Protein AF-A0A1I2XTA5-F1 (afdb_monomer_lite)

pLDDT: mean 83.87, std 16.61, range [33.44, 98.31]

Sequence (251 aa):
MKTSYKILIAFATLIFTSLIICNISLKAKYKNGEFDMVKVSDDIFQLNNLKKVMLKDFKHVVINGAIITKNNREITLNPNFRISSNKNQPNTLGLNSNLKSILKQRISHDTLYISFQKNKINEDNLRRLNFSLIILQTNNLQSLSAKNLNCTAESLQTDKSFLVTAEKSGITLNYIHTESLTLKVGNNSSVTLLDQKITTLNYDLARGSSLNLLNRNFVGKINCLNPSKNISETYFDRKSFVAAYADDKIN

Foldseek 3Di:
DPPVVVVVVVVVVVVVVVVVVVVVVVVVCVVVVVDPPPPPPPPPLVNLVWDKDFDDAAAAEAEEQFEQAPVRDTHQAEEAAEEEADQPDGWMKTWDPLQVVFWDWDDDPRYIYIYGYDHDDDPVSRVVRHHTYMYTYHHHYQEYAYASYEYEYEQAADAAEHEYEYHCYEYEYENHEYAEYEYEYEALYEYEYYNYEYAEYEYEYYHNYEYEYPDDPYPYYYHYPDDDPDYPHDDDDVVVVVVVPPPPPDD

Radius of gyration: 25.86 Å; chains: 1; bounding box: 47×82×52 Å

Secondary structure (DSSP, 8-state):
--HHHHHHHHHHHHHHHHHHHHHHHHHHHHHTT-S------S-HHHHTTPEEEE----SEEEEEEEEEPTT--EE----EEEEEE-TTS--EEEE-GGGTTTEEEEEETTEEEEEEE-S---HHHHHHHTT-EEEEEES---EEEEES-EEEEE--B-SS-EEEEEES-EEEEES-EEEEEEEEE-TT-EEEEESBEEEEEEEEE-TT-EEEEESB---SEEEEEE--S-----EE-THHHHHTTSSSS--

Organism: NCBI:txid414048

Structure (mmCIF, N/CA/C/O backbone):
data_AF-A0A1I2XTA5-F1
#
_entry.id   AF-A0A1I2XTA5-F1
#
loop_
_atom_site.group_PDB
_atom_site.id
_atom_site.type_symbol
_atom_site.label_atom_id
_atom_site.label_alt_id
_atom_site.label_comp_id
_atom_site.label_asym_id
_atom_site.label_entity_id
_atom_site.label_seq_id
_atom_site.pdbx_PDB_ins_code
_atom_site.Cartn_x
_atom_site.Cartn_y
_atom_site.Cartn_z
_atom_site.occupancy
_atom_site.B_iso_or_equiv
_atom_site.auth_seq_id
_atom_site.auth_comp_id
_atom_site.auth_asym_id
_atom_site.auth_atom_id
_atom_site.pdbx_PDB_model_num
ATOM 1 N N . MET A 1 1 ? -26.662 67.395 11.135 1.00 60.91 1 MET A N 1
ATOM 2 C CA . MET A 1 1 ? -26.476 65.949 10.850 1.00 60.91 1 MET A CA 1
ATOM 3 C C . MET A 1 1 ? -27.466 65.137 11.673 1.00 60.91 1 MET A C 1
ATOM 5 O O . MET A 1 1 ? -27.506 65.339 12.882 1.00 60.91 1 MET A O 1
ATOM 9 N N . LYS A 1 2 ? -28.271 64.268 11.038 1.00 73.00 2 LYS A N 1
ATOM 10 C CA . LYS A 1 2 ? -29.252 63.410 11.734 1.00 73.00 2 LYS A CA 1
ATOM 11 C C . LYS A 1 2 ? -28.527 62.514 12.748 1.00 73.00 2 LYS A C 1
ATOM 13 O O . LYS A 1 2 ? -27.459 61.991 12.434 1.00 73.00 2 LYS A O 1
ATOM 18 N N . THR A 1 3 ? -29.091 62.348 13.942 1.00 75.75 3 THR A N 1
ATOM 19 C CA . THR A 1 3 ? -28.509 61.612 15.085 1.00 75.75 3 THR A CA 1
ATOM 20 C C . THR A 1 3 ? -28.007 60.214 14.701 1.00 75.75 3 THR A C 1
ATOM 22 O O . THR A 1 3 ? -26.965 59.774 15.177 1.00 75.75 3 THR A O 1
ATOM 25 N N . SER A 1 4 ? -28.668 59.576 13.735 1.00 73.06 4 SER A N 1
ATOM 26 C CA . SER A 1 4 ? -28.306 58.289 13.132 1.00 73.06 4 SER A CA 1
ATOM 27 C C . SER A 1 4 ? -26.883 58.253 12.548 1.00 73.06 4 SER A C 1
ATOM 29 O O . SER A 1 4 ? -26.169 57.274 12.734 1.00 73.06 4 SER A O 1
ATOM 31 N N . TYR A 1 5 ? -26.431 59.332 11.897 1.00 80.75 5 TYR A N 1
ATOM 32 C CA . TYR A 1 5 ? -25.079 59.406 11.322 1.00 80.75 5 TYR A CA 1
ATOM 33 C C . TYR A 1 5 ? -23.999 59.522 12.398 1.00 80.75 5 TYR A C 1
ATOM 35 O O . TYR A 1 5 ? -22.913 58.975 12.236 1.00 80.75 5 TYR A O 1
ATOM 43 N N . LYS A 1 6 ? -24.294 60.192 13.518 1.00 83.31 6 LYS A N 1
ATOM 44 C CA . LYS A 1 6 ? -23.353 60.299 14.644 1.00 83.31 6 LYS A CA 1
ATOM 45 C C . LYS A 1 6 ? -23.125 58.937 15.304 1.00 83.31 6 LYS A C 1
ATOM 47 O O . LYS A 1 6 ? -21.992 58.612 15.637 1.00 83.31 6 LYS A O 1
ATOM 52 N N . ILE A 1 7 ? -24.183 58.134 15.428 1.00 85.81 7 ILE A N 1
ATOM 53 C CA . ILE A 1 7 ? -24.108 56.766 15.959 1.00 85.81 7 ILE A CA 1
ATOM 54 C C . ILE A 1 7 ? -23.306 55.866 15.013 1.00 85.81 7 ILE A C 1
ATOM 56 O O . ILE A 1 7 ? -22.435 55.132 15.468 1.00 85.81 7 ILE A O 1
ATOM 60 N N . LEU A 1 8 ? -23.538 55.967 13.699 1.00 87.88 8 LEU A N 1
ATOM 61 C CA . LEU A 1 8 ? -22.794 55.190 12.704 1.00 87.88 8 LEU A CA 1
ATOM 62 C C . LEU A 1 8 ? -21.291 55.507 12.729 1.00 87.88 8 LEU A C 1
ATOM 64 O O . LEU A 1 8 ? -20.470 54.594 12.720 1.00 87.88 8 LEU A O 1
ATOM 68 N N . ILE A 1 9 ? -20.936 56.793 12.804 1.00 88.06 9 ILE A N 1
ATOM 69 C CA . ILE A 1 9 ? -19.538 57.232 12.890 1.00 88.06 9 ILE A CA 1
ATOM 70 C C . ILE A 1 9 ? -18.897 56.733 14.188 1.00 88.06 9 ILE A C 1
ATOM 72 O O . ILE A 1 9 ? -17.783 56.225 14.134 1.00 88.06 9 ILE A O 1
ATOM 76 N N . ALA A 1 10 ? -19.599 56.813 15.325 1.00 89.12 10 ALA A N 1
ATOM 77 C CA . ALA A 1 10 ? -19.112 56.302 16.608 1.00 89.12 10 ALA A CA 1
ATOM 78 C C . ALA A 1 10 ? -18.897 54.777 16.601 1.00 89.12 10 ALA A C 1
ATOM 80 O O . ALA A 1 10 ? -17.946 54.271 17.192 1.00 89.12 10 ALA A O 1
ATOM 81 N N . PHE A 1 11 ? -19.766 54.035 15.913 1.00 91.19 11 PHE A N 1
ATOM 82 C CA . PHE A 1 11 ? -19.628 52.588 15.766 1.00 91.19 11 PHE A CA 1
ATOM 83 C C . PHE A 1 11 ? -18.443 52.227 14.862 1.00 91.19 11 PHE A C 1
ATOM 85 O O . PHE A 1 11 ? -17.646 51.353 15.197 1.00 91.19 11 PHE A O 1
ATOM 92 N N . ALA A 1 12 ? -18.284 52.945 13.747 1.00 90.56 12 ALA A N 1
ATOM 93 C CA . ALA A 1 12 ? -17.156 52.767 12.843 1.00 90.56 12 ALA A CA 1
ATOM 94 C C . ALA A 1 12 ? -15.827 53.079 13.540 1.00 90.56 12 ALA A C 1
ATOM 96 O O . ALA A 1 12 ? -14.899 52.277 13.456 1.00 90.56 12 ALA A O 1
ATOM 97 N N . THR A 1 13 ? -15.735 54.193 14.277 1.00 91.94 13 THR A N 1
ATOM 98 C CA . THR A 1 13 ? -14.520 54.515 15.033 1.00 91.94 13 THR A CA 1
ATOM 99 C C . THR A 1 13 ? -14.202 53.434 16.049 1.00 91.94 13 THR A C 1
ATOM 101 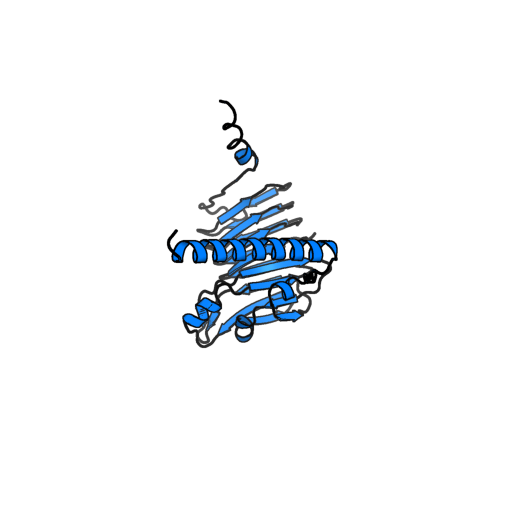O O . THR A 1 13 ? -13.056 53.012 16.077 1.00 91.94 13 THR A O 1
ATOM 104 N N . LEU A 1 14 ? -15.187 52.913 16.791 1.00 93.81 14 LEU A N 1
ATOM 105 C CA . LEU A 1 14 ? -14.983 51.841 17.772 1.00 93.81 14 LEU A CA 1
ATOM 106 C C . LEU A 1 14 ? -14.461 50.538 17.142 1.00 93.81 14 LEU A C 1
ATOM 108 O O . LEU A 1 14 ? -13.582 49.891 17.712 1.00 93.81 14 LEU A O 1
ATOM 112 N N . ILE A 1 15 ? -14.951 50.169 15.952 1.00 92.31 15 ILE A N 1
ATOM 113 C CA . ILE A 1 15 ? -14.419 49.030 15.184 1.00 92.31 15 ILE A CA 1
ATOM 114 C C . ILE A 1 15 ? -12.971 49.295 14.755 1.00 92.31 15 ILE A C 1
ATOM 116 O O . ILE A 1 15 ? -12.116 48.423 14.893 1.00 92.31 15 ILE A O 1
ATOM 120 N N . PHE A 1 16 ? -12.664 50.493 14.254 1.00 93.50 16 PHE A N 1
ATOM 121 C CA . PHE A 1 16 ? -11.296 50.816 13.849 1.00 93.50 16 PHE A CA 1
ATOM 122 C C . PHE A 1 16 ? -10.330 50.813 15.037 1.00 93.50 16 PHE A C 1
ATOM 124 O O . PHE A 1 16 ? -9.245 50.241 14.925 1.00 93.50 16 PHE A O 1
ATOM 131 N N . THR A 1 17 ? -10.712 51.368 16.192 1.00 93.44 17 THR A N 1
ATOM 132 C CA . THR A 1 17 ? -9.872 51.296 17.395 1.00 93.44 17 THR A CA 1
ATOM 133 C C . THR A 1 17 ? -9.698 49.865 17.883 1.00 93.44 17 THR A C 1
ATOM 135 O O . THR A 1 17 ? -8.580 49.499 18.241 1.00 93.44 17 THR A O 1
ATOM 138 N N . SER A 1 18 ? -10.746 49.033 17.872 1.00 92.06 18 SER A N 1
ATOM 139 C CA . SER A 1 18 ? -10.627 47.637 18.312 1.00 92.06 18 SER A CA 1
ATOM 140 C C . SER A 1 18 ? -9.686 46.835 17.411 1.00 92.06 18 SER A C 1
ATOM 142 O O . SER A 1 18 ? -8.822 46.122 17.919 1.00 92.06 18 SER A O 1
ATOM 144 N N . LEU A 1 19 ? -9.755 47.029 16.090 1.00 91.81 19 LEU A N 1
ATOM 145 C CA . LEU A 1 19 ? -8.840 46.398 15.135 1.00 91.81 19 LEU A CA 1
ATOM 146 C C . LEU A 1 19 ? -7.386 46.835 15.347 1.00 91.81 19 LEU A C 1
ATOM 148 O O . LEU A 1 19 ? -6.487 45.991 15.332 1.00 91.81 19 LEU A O 1
ATOM 152 N N . ILE A 1 20 ? -7.145 48.129 15.586 1.00 94.06 20 ILE A N 1
ATOM 153 C CA . ILE A 1 20 ? -5.801 48.653 15.875 1.00 94.06 20 ILE A CA 1
ATOM 154 C C . ILE A 1 20 ? -5.252 48.033 17.166 1.00 94.06 20 ILE A C 1
ATOM 156 O O . ILE A 1 20 ? -4.119 47.549 17.179 1.00 94.06 20 ILE A O 1
ATOM 160 N N . ILE A 1 21 ? -6.057 47.983 18.232 1.00 94.19 21 ILE A N 1
ATOM 161 C CA . ILE A 1 21 ? -5.665 47.383 19.516 1.00 94.19 21 ILE A CA 1
ATOM 162 C C . ILE A 1 21 ? -5.374 45.888 19.351 1.00 94.19 21 ILE A C 1
ATOM 164 O O . ILE A 1 21 ? -4.348 45.412 19.838 1.00 94.19 21 ILE A O 1
ATOM 168 N N . CYS A 1 22 ? -6.220 45.145 18.631 1.00 90.88 22 CYS A N 1
ATOM 169 C CA . CYS A 1 22 ? -5.991 43.729 18.345 1.00 90.88 22 CYS A CA 1
ATOM 170 C C . CYS A 1 22 ? -4.682 43.508 17.582 1.00 90.88 22 CYS A C 1
ATOM 172 O O . CYS A 1 22 ? -3.922 42.608 17.931 1.00 90.88 22 CYS A O 1
ATOM 174 N N . ASN A 1 23 ? -4.382 44.339 16.581 1.00 91.31 23 ASN A N 1
ATOM 175 C CA . ASN A 1 23 ? -3.148 44.228 15.806 1.00 91.31 23 ASN A CA 1
ATOM 176 C C . ASN A 1 23 ? -1.906 44.518 16.670 1.00 91.31 23 ASN A C 1
ATOM 178 O O . ASN A 1 23 ? -0.951 43.741 16.668 1.00 91.31 23 ASN A O 1
ATOM 182 N N . ILE A 1 24 ? -1.948 45.576 17.490 1.00 91.31 24 ILE A N 1
ATOM 183 C CA . ILE A 1 24 ? -0.873 45.896 18.443 1.00 91.31 24 ILE A CA 1
ATOM 184 C C . ILE A 1 24 ? -0.690 44.759 19.457 1.00 91.31 24 ILE A C 1
ATOM 186 O O . ILE A 1 24 ? 0.442 44.353 19.712 1.00 91.31 24 ILE A O 1
ATOM 190 N N . SER A 1 25 ? -1.782 44.210 19.996 1.00 88.69 25 SER A N 1
ATOM 191 C CA . SER A 1 25 ? -1.744 43.086 20.937 1.00 88.69 25 SER A CA 1
ATOM 192 C C . SER A 1 25 ? -1.142 41.832 20.301 1.00 88.69 25 SER A C 1
ATOM 194 O O . SER A 1 25 ? -0.256 41.221 20.891 1.00 88.69 25 SER A O 1
ATOM 196 N N . LEU A 1 26 ? -1.538 41.486 19.072 1.00 85.12 26 LEU A N 1
ATOM 197 C CA . LEU A 1 26 ? -0.957 40.366 18.325 1.00 85.12 26 LEU A CA 1
ATOM 198 C C . LEU A 1 26 ? 0.538 40.572 18.069 1.00 85.12 26 LEU A C 1
ATOM 200 O O . LEU A 1 26 ? 1.325 39.649 18.263 1.00 85.12 26 LEU A O 1
ATOM 204 N N . LYS A 1 27 ? 0.950 41.787 17.692 1.00 86.62 27 LYS A N 1
ATOM 205 C CA . LYS A 1 27 ? 2.362 42.129 17.477 1.00 86.62 27 LYS A CA 1
ATOM 206 C C . LYS A 1 27 ? 3.178 42.065 18.771 1.00 86.62 27 LYS A C 1
ATOM 208 O O . LYS A 1 27 ? 4.314 41.595 18.746 1.00 86.62 27 LYS A O 1
ATOM 213 N N . ALA A 1 28 ? 2.610 42.513 19.891 1.00 86.31 28 ALA A N 1
ATOM 214 C CA . ALA A 1 28 ? 3.235 42.425 21.208 1.00 86.31 28 ALA A CA 1
ATOM 215 C C . ALA A 1 28 ? 3.401 40.962 21.640 1.00 86.31 28 ALA A C 1
ATOM 217 O O . ALA A 1 28 ? 4.516 40.549 21.940 1.00 86.31 28 ALA A O 1
ATOM 218 N N . LYS A 1 29 ? 2.337 40.153 21.543 1.00 83.50 29 LYS A N 1
ATOM 219 C CA . LYS A 1 29 ? 2.393 38.704 21.792 1.00 83.50 29 LYS A CA 1
ATOM 220 C C . LYS A 1 29 ? 3.409 37.999 20.891 1.00 83.50 29 LYS A C 1
ATOM 222 O O . LYS A 1 29 ? 4.099 37.093 21.346 1.00 83.50 29 LYS A O 1
ATOM 227 N N . TYR A 1 30 ? 3.556 38.453 19.642 1.00 81.38 30 TYR A N 1
ATOM 228 C CA . TYR A 1 30 ? 4.513 37.888 18.676 1.00 81.38 30 TYR A CA 1
ATOM 229 C C . TYR A 1 30 ? 5.941 38.153 19.107 1.00 81.38 30 TYR A C 1
ATOM 231 O O . TYR A 1 30 ? 6.756 37.240 19.181 1.00 81.38 30 TYR A O 1
ATOM 239 N N . LYS A 1 31 ? 6.222 39.410 19.446 1.00 83.12 31 LYS A N 1
ATOM 240 C CA . LYS A 1 31 ? 7.535 39.834 19.917 1.00 83.12 31 LYS A CA 1
ATOM 241 C C . LYS A 1 31 ? 7.905 39.192 21.258 1.00 83.12 31 LYS A C 1
ATOM 243 O O . LYS A 1 31 ? 9.071 38.877 21.464 1.00 83.12 31 LYS A O 1
ATOM 248 N N . ASN A 1 32 ? 6.926 38.988 22.136 1.00 83.50 32 ASN A N 1
ATOM 249 C CA . ASN A 1 32 ? 7.119 38.379 23.451 1.00 83.50 32 ASN A CA 1
ATOM 250 C C . ASN A 1 32 ? 7.202 36.845 23.406 1.00 83.50 32 ASN A C 1
ATOM 252 O O . ASN A 1 32 ? 7.453 36.229 24.437 1.00 83.50 32 ASN A O 1
ATOM 256 N N . GLY A 1 33 ? 6.980 36.218 22.245 1.00 73.06 33 GLY A N 1
ATOM 257 C CA . GLY A 1 33 ? 6.961 34.758 22.133 1.00 73.06 33 GLY A CA 1
ATOM 258 C C . GLY A 1 33 ? 5.793 34.100 22.876 1.00 73.06 33 GLY A C 1
ATOM 259 O O . GLY A 1 33 ? 5.851 32.912 23.160 1.00 73.06 33 GLY A O 1
ATOM 260 N N . GLU A 1 34 ? 4.726 34.849 23.169 1.00 75.38 34 GLU A N 1
ATOM 261 C CA . GLU A 1 34 ? 3.511 34.372 23.856 1.00 75.38 34 GLU A CA 1
ATOM 262 C C . GLU A 1 34 ? 2.565 33.595 22.923 1.00 75.38 34 GLU A C 1
ATOM 264 O O . GLU A 1 34 ? 1.410 33.328 23.258 1.00 75.38 34 GLU A O 1
ATOM 269 N N . PHE A 1 35 ? 3.024 33.255 21.721 1.00 67.06 35 PHE A N 1
ATOM 270 C CA . PHE A 1 35 ? 2.340 32.270 20.906 1.00 67.06 35 PHE A CA 1
ATOM 271 C C . PHE A 1 35 ? 2.743 30.895 21.402 1.00 67.06 35 PHE A C 1
ATOM 273 O O . PHE A 1 35 ? 3.911 30.516 21.303 1.00 67.06 35 PHE A O 1
ATOM 280 N N . ASP A 1 36 ? 1.762 30.131 21.875 1.00 57.91 36 ASP A N 1
ATOM 281 C CA . ASP A 1 36 ? 1.909 28.691 21.970 1.00 57.91 36 ASP A CA 1
ATOM 282 C C . ASP A 1 36 ? 2.284 28.196 20.572 1.00 57.91 36 ASP A C 1
ATOM 284 O O . ASP A 1 36 ? 1.447 28.131 19.666 1.00 57.91 36 ASP A O 1
ATOM 288 N N . MET A 1 37 ? 3.565 27.878 20.368 1.00 53.53 37 MET A N 1
ATOM 289 C CA . MET A 1 37 ? 3.941 27.014 19.267 1.00 53.53 37 MET A CA 1
ATOM 290 C C . MET A 1 37 ? 3.192 25.721 19.533 1.00 53.53 37 MET A C 1
ATOM 292 O O . MET A 1 37 ? 3.582 24.938 20.402 1.00 53.53 37 MET A O 1
ATOM 296 N N . VAL A 1 38 ? 2.070 25.535 18.832 1.00 57.88 38 VAL A N 1
ATOM 297 C CA . VAL A 1 38 ? 1.394 24.247 18.759 1.00 57.88 38 VAL A CA 1
ATOM 298 C C . VAL A 1 38 ? 2.509 23.279 18.420 1.00 57.88 38 VAL A C 1
ATOM 300 O O . VAL A 1 38 ? 3.099 23.389 17.347 1.00 57.88 38 VAL A O 1
ATOM 303 N N . LYS A 1 39 ? 2.877 22.414 19.372 1.00 50.66 39 LYS A N 1
ATOM 304 C CA . LYS A 1 39 ? 3.831 21.339 19.123 1.00 50.66 39 LYS A CA 1
ATOM 305 C C . LYS A 1 39 ? 3.193 20.504 18.028 1.00 50.66 39 LYS A C 1
ATOM 307 O O . LYS A 1 39 ? 2.324 19.680 18.307 1.00 50.66 39 LYS A O 1
ATOM 312 N N . VAL A 1 40 ? 3.541 20.804 16.779 1.00 55.62 40 VAL A N 1
ATOM 313 C CA . VAL A 1 40 ? 3.133 20.015 15.631 1.00 55.62 40 VAL A CA 1
ATOM 314 C C . VAL A 1 40 ? 3.784 18.677 15.893 1.00 55.62 40 VAL A C 1
ATOM 316 O O . VAL A 1 40 ? 5.004 18.560 15.904 1.00 55.62 40 VAL A O 1
ATOM 319 N N . SER A 1 41 ? 2.967 17.705 16.278 1.00 58.41 41 SER A N 1
ATOM 320 C CA . SER A 1 41 ? 3.462 16.362 16.490 1.00 58.41 41 SER A CA 1
ATOM 321 C C . SER A 1 41 ? 4.021 15.888 15.155 1.00 58.41 41 SER A C 1
ATOM 323 O O . SER A 1 41 ? 3.278 15.833 14.181 1.00 58.41 41 SER A O 1
ATOM 325 N N . ASP A 1 42 ? 5.304 15.538 15.096 1.00 68.38 42 ASP A N 1
ATOM 326 C CA . ASP A 1 42 ? 5.911 14.947 13.891 1.00 68.38 42 ASP A CA 1
ATOM 327 C C . ASP A 1 42 ? 5.305 13.565 13.561 1.00 68.38 42 ASP A C 1
ATOM 329 O O . ASP A 1 42 ? 5.577 12.948 12.530 1.00 68.38 42 ASP A O 1
ATOM 333 N N . ASP A 1 43 ? 4.460 13.050 14.455 1.00 81.69 43 ASP A N 1
ATOM 334 C CA . ASP A 1 43 ? 3.756 11.795 14.320 1.00 81.69 43 ASP A CA 1
ATOM 335 C C . ASP A 1 43 ? 2.552 11.927 13.376 1.00 81.69 43 ASP A C 1
ATOM 337 O O . ASP A 1 43 ? 1.455 12.343 13.770 1.00 81.69 43 ASP A O 1
ATOM 341 N N . ILE A 1 44 ? 2.740 11.489 12.127 1.00 84.50 44 ILE A N 1
ATOM 342 C CA . ILE A 1 44 ? 1.708 11.469 11.078 1.00 84.50 44 ILE A CA 1
ATOM 343 C C . ILE A 1 44 ? 0.387 10.842 11.546 1.00 84.50 44 ILE A C 1
ATOM 345 O O . ILE A 1 44 ? -0.686 11.232 11.089 1.00 84.50 44 ILE A O 1
ATOM 349 N N . PHE A 1 45 ? 0.425 9.895 12.484 1.00 89.38 45 PHE A N 1
ATOM 350 C CA . PHE A 1 45 ? -0.782 9.268 13.006 1.00 89.38 45 PHE A CA 1
ATOM 351 C C . PHE A 1 45 ? -1.553 10.184 13.961 1.00 89.38 45 PHE A C 1
ATOM 353 O O . PHE A 1 45 ? -2.780 10.217 13.891 1.00 89.38 45 PHE A O 1
ATOM 360 N N . GLN A 1 46 ? -0.863 10.939 14.824 1.00 85.25 46 GLN A N 1
ATOM 361 C CA . GLN A 1 46 ? -1.501 11.899 15.733 1.00 85.25 46 GLN A CA 1
ATOM 362 C C . GLN A 1 46 ? -2.079 13.084 14.964 1.00 85.25 46 GLN A C 1
ATOM 364 O O . GLN A 1 46 ? -3.232 13.436 15.194 1.00 85.25 46 GLN A O 1
ATOM 369 N N . LEU A 1 47 ? -1.335 13.620 13.990 1.00 85.31 47 LEU A N 1
ATOM 370 C CA . LEU A 1 47 ? -1.814 14.701 13.116 1.00 85.31 47 LEU A CA 1
ATOM 371 C C . LEU A 1 47 ? -3.119 14.342 12.394 1.00 85.31 47 LEU A C 1
ATOM 373 O O . LEU A 1 47 ? -3.967 15.198 12.166 1.00 85.31 47 LEU A O 1
ATOM 377 N N . ASN A 1 48 ? -3.294 13.062 12.059 1.00 85.75 48 ASN A N 1
ATOM 378 C CA . ASN A 1 48 ? -4.473 12.555 11.364 1.00 85.75 48 ASN A CA 1
ATOM 379 C C . ASN A 1 48 ? -5.525 11.924 12.299 1.00 85.75 48 ASN A C 1
ATOM 381 O O . ASN A 1 48 ? -6.475 11.307 11.813 1.00 85.75 48 ASN A O 1
ATOM 385 N N . ASN A 1 49 ? -5.376 12.047 13.625 1.00 88.81 49 ASN A N 1
ATOM 386 C CA . ASN A 1 49 ? -6.266 11.439 14.625 1.00 88.81 49 ASN A CA 1
ATOM 387 C C . ASN A 1 49 ? -6.490 9.923 14.414 1.00 88.81 49 ASN A C 1
ATOM 389 O O . ASN A 1 49 ? -7.597 9.400 14.584 1.00 88.81 49 ASN A O 1
ATOM 393 N N . LEU A 1 50 ? -5.437 9.200 14.022 1.00 92.56 50 LEU A N 1
ATOM 394 C CA . LEU A 1 50 ? -5.489 7.771 13.718 1.00 92.56 50 LEU A CA 1
ATOM 395 C C . LEU A 1 50 ? -5.157 6.926 14.947 1.00 92.56 50 LEU A C 1
ATOM 397 O O . LEU A 1 50 ? -4.202 7.182 15.681 1.00 92.56 50 LEU A O 1
ATOM 401 N N . LYS A 1 51 ? -5.910 5.840 15.134 1.00 92.88 51 LYS A N 1
ATOM 402 C CA . LYS A 1 51 ? -5.563 4.815 16.121 1.00 92.88 51 LYS A CA 1
ATOM 403 C C . LYS A 1 51 ? -4.438 3.953 15.567 1.00 92.88 51 LYS A C 1
ATOM 405 O O . LYS A 1 51 ? -4.588 3.370 14.495 1.00 92.88 51 LYS A O 1
ATOM 410 N N . LYS A 1 52 ? -3.344 3.854 16.319 1.00 94.50 52 LYS A N 1
ATOM 411 C CA . LYS A 1 52 ? -2.192 3.019 15.977 1.00 94.50 52 LYS A CA 1
ATOM 412 C C . LYS A 1 52 ? -2.406 1.571 16.392 1.00 94.50 52 LYS A C 1
ATOM 414 O O . LYS A 1 52 ? -2.907 1.293 17.482 1.00 94.50 52 LYS A O 1
ATOM 419 N N . VAL A 1 53 ? -1.953 0.659 15.547 1.00 94.50 53 VAL A N 1
ATOM 420 C CA . VAL A 1 53 ? -1.827 -0.766 15.833 1.00 94.50 53 VAL A CA 1
ATOM 421 C C . VAL A 1 53 ? -0.424 -1.187 15.427 1.00 94.50 53 VAL A C 1
ATOM 423 O O . VAL A 1 53 ? -0.072 -1.122 14.251 1.00 94.50 53 VAL A O 1
ATOM 426 N N . MET A 1 54 ? 0.376 -1.600 16.407 1.00 95.69 54 MET A N 1
ATOM 427 C CA . MET A 1 54 ? 1.712 -2.138 16.154 1.00 95.69 54 MET A CA 1
ATOM 428 C C . MET A 1 54 ? 1.587 -3.491 15.457 1.00 95.69 54 MET A C 1
ATOM 430 O O . MET A 1 54 ? 0.778 -4.333 15.859 1.00 95.69 54 MET A O 1
ATOM 434 N N . LEU A 1 55 ? 2.373 -3.692 14.406 1.00 96.50 55 LEU A N 1
ATOM 435 C CA . LEU A 1 55 ? 2.379 -4.914 13.617 1.00 96.50 55 LEU A CA 1
ATOM 436 C C . LEU A 1 55 ? 3.684 -5.677 13.848 1.00 96.50 55 LEU A C 1
ATOM 438 O O . LEU A 1 55 ? 4.733 -5.083 14.084 1.00 96.50 55 LEU A O 1
ATOM 442 N N . LYS A 1 56 ? 3.609 -7.009 13.761 1.00 95.50 56 LYS A N 1
ATOM 443 C CA . LYS A 1 56 ? 4.807 -7.845 13.615 1.00 95.50 56 LYS A CA 1
ATOM 444 C C . LYS A 1 56 ? 5.455 -7.568 12.258 1.00 95.50 56 LYS A C 1
ATOM 446 O O . LYS A 1 56 ? 4.813 -6.997 11.379 1.00 95.50 56 LYS A O 1
ATOM 451 N N . ASP A 1 57 ? 6.687 -8.021 12.081 1.00 95.06 57 ASP A N 1
ATOM 452 C CA . ASP A 1 57 ? 7.372 -7.884 10.802 1.00 95.06 57 ASP A CA 1
ATOM 453 C C . ASP A 1 57 ? 6.673 -8.665 9.684 1.00 95.06 57 ASP A C 1
ATOM 455 O O . ASP A 1 57 ? 6.128 -9.755 9.882 1.00 95.06 57 ASP A O 1
ATOM 459 N N . PHE A 1 58 ? 6.671 -8.063 8.500 1.00 96.25 58 PHE A N 1
ATOM 460 C CA . PHE A 1 58 ? 6.164 -8.625 7.256 1.00 96.25 58 PHE A CA 1
ATOM 461 C C . PHE A 1 58 ? 6.939 -8.007 6.089 1.00 96.25 58 PHE A C 1
ATOM 463 O O . PHE A 1 58 ? 7.547 -6.946 6.219 1.00 96.25 58 PHE A O 1
ATOM 470 N N . LYS A 1 59 ? 6.904 -8.676 4.939 1.00 95.62 59 LYS A N 1
ATOM 471 C CA . LYS A 1 59 ? 7.516 -8.220 3.682 1.00 95.62 59 LYS A CA 1
ATOM 472 C C . LYS A 1 59 ? 6.492 -8.035 2.574 1.00 95.62 59 LYS A C 1
ATOM 474 O O . LYS A 1 59 ? 6.732 -7.306 1.616 1.00 95.62 59 LYS A O 1
ATOM 479 N N . HIS A 1 60 ? 5.345 -8.688 2.698 1.00 97.19 60 HIS A N 1
ATOM 480 C CA . HIS A 1 60 ? 4.320 -8.720 1.669 1.00 97.19 60 HIS A CA 1
ATOM 481 C C . HIS A 1 60 ? 3.023 -8.149 2.222 1.00 97.19 60 HIS A C 1
ATOM 483 O O . HIS A 1 60 ? 2.652 -8.416 3.364 1.00 97.19 60 HIS A O 1
ATOM 489 N N . VAL A 1 61 ? 2.321 -7.369 1.411 1.00 97.94 61 VAL A N 1
ATOM 490 C CA . VAL A 1 61 ? 1.023 -6.798 1.769 1.00 97.94 61 VAL A CA 1
ATOM 491 C C . VAL A 1 61 ? -0.009 -7.232 0.743 1.00 97.94 61 VAL A C 1
ATOM 493 O O . VAL A 1 61 ? 0.178 -7.039 -0.457 1.00 97.94 61 VAL A O 1
ATOM 496 N N . VAL A 1 62 ? -1.104 -7.814 1.225 1.00 98.12 62 VAL A N 1
ATOM 497 C CA . VAL A 1 62 ? -2.263 -8.216 0.425 1.00 98.12 62 VAL A CA 1
ATOM 498 C C . VAL A 1 62 ? -3.492 -7.516 0.986 1.00 98.12 62 VAL A C 1
ATOM 500 O O . VAL A 1 62 ? -3.873 -7.742 2.135 1.00 98.12 62 VAL A O 1
ATOM 503 N N . ILE A 1 63 ? -4.122 -6.665 0.180 1.00 97.44 63 ILE A N 1
ATOM 504 C CA . ILE A 1 63 ? -5.258 -5.845 0.599 1.00 97.44 63 ILE A CA 1
ATOM 505 C C . ILE A 1 63 ? -6.435 -6.077 -0.343 1.00 97.44 63 ILE A C 1
ATOM 507 O O . ILE A 1 63 ? -6.293 -5.968 -1.559 1.00 97.44 63 ILE A O 1
ATOM 511 N N . ASN A 1 64 ? -7.611 -6.339 0.225 1.00 96.25 64 ASN A N 1
ATOM 512 C CA . ASN A 1 64 ? -8.884 -6.218 -0.483 1.00 96.25 64 ASN A CA 1
ATOM 513 C C . ASN A 1 64 ? -9.642 -5.007 0.071 1.00 96.25 64 ASN A C 1
ATOM 515 O O . ASN A 1 64 ? -10.023 -5.004 1.242 1.00 96.25 64 ASN A O 1
ATOM 519 N N . GLY A 1 65 ? -9.826 -3.983 -0.762 1.00 94.31 65 GLY A N 1
ATOM 520 C CA . GLY A 1 65 ? -10.504 -2.738 -0.414 1.00 94.31 65 GLY A CA 1
ATOM 521 C C . GLY A 1 65 ? -12.018 -2.862 -0.307 1.00 94.31 65 GLY A C 1
ATOM 522 O O . GLY A 1 65 ? -12.627 -2.041 0.367 1.00 94.31 65 GLY A O 1
ATOM 523 N N . ALA A 1 66 ? -12.631 -3.894 -0.893 1.00 93.75 66 ALA A N 1
ATOM 524 C CA . ALA A 1 66 ? -14.072 -4.096 -0.803 1.00 93.75 66 ALA A CA 1
ATOM 525 C C . ALA A 1 66 ? -14.499 -4.586 0.589 1.00 93.75 66 ALA A C 1
ATOM 527 O O . ALA A 1 66 ? -13.790 -5.343 1.258 1.00 93.75 66 ALA A O 1
ATOM 528 N N . ILE A 1 67 ? -15.712 -4.211 1.001 1.00 94.38 67 ILE A N 1
ATOM 529 C CA . ILE A 1 67 ? -16.349 -4.794 2.181 1.00 94.38 67 ILE A CA 1
ATOM 530 C C . ILE A 1 67 ? -16.983 -6.125 1.791 1.00 94.38 67 ILE A C 1
ATOM 532 O O . ILE A 1 67 ? -17.880 -6.180 0.950 1.00 94.38 67 ILE A O 1
ATOM 536 N N . ILE A 1 68 ? -16.533 -7.191 2.442 1.00 94.06 68 ILE A N 1
ATOM 537 C CA . ILE A 1 68 ? -17.053 -8.543 2.284 1.00 94.06 68 ILE A CA 1
ATOM 538 C C . ILE A 1 68 ? -18.180 -8.753 3.298 1.00 94.06 68 ILE A C 1
ATOM 540 O O . ILE A 1 68 ? -17.998 -8.627 4.515 1.00 94.06 68 ILE A O 1
ATOM 544 N N . THR A 1 69 ? -19.368 -9.061 2.789 1.00 90.94 69 THR A N 1
ATOM 545 C CA . THR A 1 69 ? -20.527 -9.440 3.610 1.00 90.94 69 THR A CA 1
ATOM 546 C C . THR A 1 69 ? -20.517 -10.932 3.952 1.00 90.94 69 THR A C 1
ATOM 548 O O . THR A 1 69 ? -19.803 -11.716 3.333 1.00 90.94 69 THR A O 1
ATOM 551 N N . LYS A 1 70 ? -21.371 -11.359 4.892 1.00 88.06 70 LYS A N 1
ATOM 552 C CA . LYS A 1 70 ? -21.540 -12.781 5.255 1.00 88.06 70 LYS A CA 1
ATOM 553 C C . LYS A 1 70 ? -21.905 -13.681 4.060 1.00 88.06 70 LYS A C 1
ATOM 555 O O . LYS A 1 70 ? -21.569 -14.857 4.070 1.00 88.06 70 LYS A O 1
ATOM 560 N N . ASN A 1 71 ? -22.551 -13.129 3.031 1.00 88.88 71 ASN A N 1
ATOM 561 C CA . ASN A 1 71 ? -22.945 -13.868 1.827 1.00 88.88 71 ASN A CA 1
ATOM 562 C C . ASN A 1 71 ? -21.867 -13.802 0.727 1.00 88.88 71 ASN A C 1
ATOM 564 O O . ASN A 1 71 ? -22.184 -13.977 -0.445 1.00 88.88 71 ASN A O 1
ATOM 568 N N . ASN A 1 72 ? -20.622 -13.453 1.073 1.00 88.50 72 ASN A N 1
ATOM 569 C CA . ASN A 1 72 ? -19.506 -13.229 0.146 1.00 88.50 72 ASN A CA 1
ATOM 570 C C . ASN A 1 72 ? -19.758 -12.170 -0.941 1.00 88.50 72 ASN A C 1
ATOM 572 O O . ASN A 1 72 ? -18.993 -12.063 -1.897 1.00 88.50 72 ASN A O 1
ATOM 576 N N . ARG A 1 73 ? -20.790 -11.331 -0.788 1.00 90.25 73 ARG A N 1
ATOM 577 C CA . ARG A 1 73 ? -20.972 -10.154 -1.641 1.00 90.25 73 ARG A CA 1
ATOM 578 C C . ARG A 1 73 ? -19.886 -9.127 -1.332 1.00 90.25 73 ARG A C 1
ATOM 580 O O . ARG A 1 73 ? -19.730 -8.751 -0.168 1.00 90.25 73 ARG A O 1
ATOM 587 N N . GLU A 1 74 ? -19.206 -8.661 -2.377 1.00 91.44 74 GLU A N 1
ATOM 588 C CA . GLU A 1 74 ? -18.263 -7.541 -2.337 1.00 91.44 74 GLU A CA 1
ATOM 589 C C . GLU A 1 74 ? -19.027 -6.221 -2.529 1.00 91.44 74 GLU A C 1
ATOM 591 O O . GLU A 1 74 ? -19.831 -6.079 -3.453 1.00 91.44 74 GLU A O 1
ATOM 596 N N . ILE A 1 75 ? -18.800 -5.259 -1.636 1.00 91.19 75 ILE A N 1
ATOM 597 C CA . ILE A 1 75 ? -19.352 -3.903 -1.715 1.00 91.19 75 ILE A CA 1
ATOM 598 C C . ILE A 1 75 ? -18.186 -2.929 -1.839 1.00 91.19 75 ILE A C 1
ATOM 600 O O . ILE A 1 75 ? -17.268 -2.956 -1.019 1.00 91.19 75 ILE A O 1
ATOM 604 N N . THR A 1 76 ? -18.227 -2.074 -2.861 1.00 89.19 76 THR A N 1
ATOM 605 C CA . THR A 1 76 ? -17.179 -1.085 -3.118 1.00 89.19 76 THR A CA 1
ATOM 606 C C . THR A 1 76 ? -17.028 -0.142 -1.932 1.00 89.19 76 THR A C 1
ATOM 608 O O . THR A 1 76 ? -17.996 0.456 -1.460 1.00 89.19 76 THR A O 1
ATOM 611 N N . LEU A 1 77 ? -15.791 -0.005 -1.473 1.00 89.81 77 LEU A N 1
ATOM 612 C CA . LEU A 1 77 ? -15.373 0.950 -0.464 1.00 89.81 77 LEU A CA 1
ATOM 613 C C . LEU A 1 77 ? -14.130 1.645 -1.015 1.00 89.81 77 LEU A C 1
ATOM 615 O O . LEU A 1 77 ? -13.216 0.986 -1.503 1.00 89.81 77 LEU A O 1
ATOM 619 N N . ASN A 1 78 ? -14.102 2.971 -0.914 1.00 86.88 78 ASN A N 1
ATOM 620 C CA . ASN A 1 78 ? -12.997 3.790 -1.404 1.00 86.88 78 ASN A CA 1
ATOM 621 C C . ASN A 1 78 ? -12.334 4.516 -0.222 1.00 86.88 78 ASN A C 1
ATOM 623 O O . ASN A 1 78 ? -12.566 5.717 -0.030 1.00 86.88 78 ASN A O 1
ATOM 627 N N . PRO A 1 79 ? -11.562 3.810 0.628 1.00 88.56 79 PRO A N 1
ATOM 628 C CA . PRO A 1 79 ? -10.779 4.467 1.658 1.00 88.56 79 PRO A CA 1
ATOM 629 C C . PRO A 1 79 ? -9.539 5.111 1.024 1.00 88.56 79 PRO A C 1
ATOM 631 O O . PRO A 1 79 ? -9.045 4.668 -0.012 1.00 88.56 79 PRO A O 1
ATOM 634 N N . ASN A 1 80 ? -9.008 6.147 1.665 1.00 90.62 80 ASN A N 1
ATOM 635 C CA . ASN A 1 80 ? -7.712 6.704 1.296 1.00 90.62 80 ASN A CA 1
ATOM 636 C C . ASN A 1 80 ? -6.633 5.838 1.954 1.00 90.62 80 ASN A C 1
ATOM 638 O O . ASN A 1 80 ? -6.379 5.978 3.150 1.00 90.62 80 ASN A O 1
ATOM 642 N N . PHE A 1 81 ? -6.066 4.889 1.206 1.00 95.19 81 PHE A N 1
ATOM 643 C CA . PHE A 1 81 ? -5.039 3.987 1.720 1.00 95.19 81 PHE A CA 1
ATOM 644 C C . PHE A 1 81 ? -3.653 4.488 1.323 1.00 95.19 81 PHE A C 1
ATOM 646 O O . PHE A 1 81 ? -3.320 4.546 0.139 1.00 95.19 81 PHE A O 1
ATOM 653 N N . ARG A 1 82 ? -2.834 4.819 2.319 1.00 95.62 82 ARG A N 1
ATOM 654 C CA . ARG A 1 82 ? -1.453 5.259 2.129 1.00 95.62 82 ARG A CA 1
ATOM 655 C C . ARG A 1 82 ? -0.491 4.253 2.725 1.00 95.62 82 ARG A C 1
ATOM 657 O O . ARG A 1 82 ? -0.703 3.777 3.836 1.00 95.62 82 ARG A O 1
ATOM 664 N N . ILE A 1 83 ? 0.566 3.945 1.993 1.00 95.62 83 ILE A N 1
ATOM 665 C CA . ILE A 1 83 ? 1.677 3.126 2.461 1.00 95.62 83 ILE A CA 1
ATOM 666 C C . ILE A 1 83 ? 2.903 4.023 2.490 1.00 95.62 83 ILE A C 1
ATOM 668 O O . ILE A 1 83 ? 3.251 4.602 1.468 1.00 95.62 83 ILE A O 1
ATOM 672 N N . SER A 1 84 ? 3.560 4.131 3.635 1.00 91.69 84 SER A N 1
ATOM 673 C CA . SER A 1 84 ? 4.848 4.804 3.755 1.00 91.69 84 SER A CA 1
ATOM 674 C C . SER A 1 84 ? 5.907 3.795 4.162 1.00 91.69 84 SER A C 1
ATOM 676 O O . SER A 1 84 ? 5.695 2.969 5.055 1.00 91.69 84 SER A O 1
ATOM 678 N N . SER A 1 85 ? 7.059 3.849 3.498 1.00 86.19 85 SER A N 1
ATOM 679 C CA . SER A 1 85 ? 8.211 3.051 3.895 1.00 86.19 85 SER A CA 1
ATOM 680 C C . SER A 1 85 ? 9.273 3.925 4.541 1.00 86.19 85 SER A C 1
ATOM 682 O O . SER A 1 85 ? 9.758 4.878 3.939 1.00 86.19 85 SER A O 1
ATOM 684 N N . ASN A 1 86 ? 9.653 3.594 5.771 1.00 81.50 86 ASN A N 1
ATOM 685 C CA . ASN A 1 86 ? 10.733 4.261 6.485 1.00 81.50 86 ASN A CA 1
ATOM 686 C C . ASN A 1 86 ? 11.555 3.218 7.247 1.00 81.50 86 ASN A C 1
ATOM 688 O O . ASN A 1 86 ? 11.051 2.571 8.164 1.00 81.50 86 ASN A O 1
ATOM 692 N N . LYS A 1 87 ? 12.832 3.065 6.870 1.00 75.88 87 LYS A N 1
ATOM 693 C CA . LYS A 1 87 ? 13.739 2.040 7.419 1.00 75.88 87 LYS A CA 1
ATOM 694 C C . LYS A 1 87 ? 13.860 2.106 8.947 1.00 75.88 87 LYS A C 1
ATOM 696 O O . LYS A 1 87 ? 14.038 1.072 9.581 1.00 75.88 87 LYS A O 1
ATOM 701 N N . ASN A 1 88 ? 13.717 3.296 9.532 1.00 81.69 88 ASN A N 1
ATOM 702 C CA . ASN A 1 88 ? 13.956 3.531 10.958 1.00 81.69 88 ASN A CA 1
ATOM 703 C C . ASN A 1 88 ? 12.685 3.514 11.811 1.00 81.69 88 ASN A C 1
ATOM 705 O O . ASN A 1 88 ? 12.742 3.843 12.995 1.00 81.69 88 ASN A O 1
ATOM 709 N N . GLN A 1 89 ? 11.533 3.177 11.233 1.00 85.00 89 GLN A N 1
ATOM 710 C CA . GLN A 1 89 ? 10.276 3.194 11.963 1.00 85.00 89 GLN A CA 1
ATOM 711 C C . GLN A 1 89 ? 9.643 1.804 12.054 1.00 85.00 89 GLN A C 1
ATOM 713 O O . GLN A 1 89 ? 9.747 1.006 11.122 1.00 85.00 89 GLN A O 1
ATOM 718 N N . PRO A 1 90 ? 8.961 1.495 13.169 1.00 91.38 90 PRO A N 1
ATOM 719 C CA . PRO A 1 90 ? 8.324 0.202 13.336 1.00 91.38 90 PRO A CA 1
ATOM 720 C C . PRO A 1 90 ? 7.117 0.049 12.407 1.00 91.38 90 PRO A C 1
ATOM 722 O O . PRO A 1 90 ? 6.406 1.018 12.104 1.00 91.38 90 PRO A O 1
ATOM 725 N N . ASN A 1 91 ? 6.847 -1.201 12.032 1.00 95.38 91 ASN A N 1
ATOM 726 C CA . ASN A 1 91 ? 5.662 -1.592 11.281 1.00 95.38 91 ASN A CA 1
ATOM 727 C C . ASN A 1 91 ? 4.391 -1.201 12.064 1.00 95.38 91 ASN A C 1
ATOM 729 O O . ASN A 1 91 ? 4.120 -1.728 13.145 1.00 95.38 91 ASN A O 1
ATOM 733 N N . THR A 1 92 ? 3.616 -0.250 11.538 1.00 96.31 92 THR A N 1
ATOM 734 C CA . THR A 1 92 ? 2.470 0.350 12.242 1.00 96.31 92 THR A CA 1
ATOM 735 C C . THR A 1 92 ? 1.307 0.575 11.287 1.00 96.31 92 THR A C 1
ATOM 737 O O . THR A 1 92 ? 1.475 1.170 10.226 1.00 96.31 92 THR A O 1
ATOM 740 N N . LEU A 1 93 ? 0.106 0.153 11.683 1.00 96.69 93 LEU A N 1
ATOM 741 C CA . LEU A 1 93 ? -1.132 0.495 10.990 1.00 96.69 93 LEU A CA 1
ATOM 742 C C . LEU A 1 93 ? -1.875 1.593 11.752 1.00 96.69 93 LEU A C 1
ATOM 744 O O . LEU A 1 93 ? -2.296 1.402 12.891 1.00 96.69 93 LEU A O 1
ATOM 748 N N . GLY A 1 94 ? -2.066 2.734 11.104 1.00 95.88 94 GLY A N 1
ATOM 749 C CA . GLY A 1 94 ? -2.944 3.808 11.536 1.00 95.88 94 GLY A CA 1
ATOM 750 C C . GLY A 1 94 ? -4.308 3.686 10.876 1.00 95.88 94 GLY A C 1
ATOM 751 O O . GLY A 1 94 ? -4.403 3.626 9.651 1.00 95.88 94 GLY A O 1
ATOM 752 N N . LEU A 1 95 ? -5.369 3.683 11.677 1.00 94.06 95 LEU A N 1
ATOM 753 C CA . LEU A 1 95 ? -6.738 3.592 11.177 1.00 94.06 95 LEU A CA 1
ATOM 754 C C . LEU A 1 95 ? -7.673 4.605 11.836 1.00 94.06 95 LEU A C 1
ATOM 756 O O . LEU A 1 95 ? -7.624 4.843 13.047 1.00 94.06 95 LEU A O 1
ATOM 760 N N . ASN A 1 96 ? -8.580 5.157 11.033 1.00 92.06 96 ASN A N 1
ATOM 761 C CA . ASN A 1 96 ? -9.693 5.948 11.539 1.00 92.06 96 ASN A CA 1
ATOM 762 C C . ASN A 1 96 ? -10.600 5.071 12.430 1.00 92.06 96 ASN A C 1
ATOM 764 O O . ASN A 1 96 ? -10.836 3.892 12.141 1.00 92.06 96 ASN A O 1
ATOM 768 N N . SER A 1 97 ? -11.128 5.638 13.517 1.00 87.75 97 SER A N 1
ATOM 769 C CA . SER A 1 97 ? -11.997 4.945 14.477 1.00 87.75 97 SER A CA 1
ATOM 770 C C . SER A 1 97 ? -13.196 4.258 13.812 1.00 87.75 97 SER A C 1
ATOM 772 O O . SER A 1 97 ? -13.562 3.155 14.223 1.00 87.75 97 SER A O 1
ATOM 774 N N . ASN A 1 98 ? -13.738 4.852 12.745 1.00 86.19 98 ASN A N 1
ATOM 775 C CA . ASN A 1 98 ? -14.874 4.326 11.985 1.00 86.19 98 ASN A CA 1
ATOM 776 C C . ASN A 1 98 ? -14.578 2.984 11.293 1.00 86.19 98 ASN A C 1
ATOM 778 O O . ASN A 1 98 ? -15.481 2.166 11.121 1.00 86.19 98 ASN A O 1
ATOM 782 N N . LEU A 1 99 ? -13.316 2.729 10.930 1.00 89.62 99 LEU A N 1
ATOM 783 C CA . LEU A 1 99 ? -12.900 1.503 10.243 1.00 89.62 99 LEU A CA 1
ATOM 784 C C . LEU A 1 99 ? -12.555 0.363 11.207 1.00 89.62 99 LEU A C 1
ATOM 786 O O . LEU A 1 99 ? -12.538 -0.797 10.796 1.00 89.62 99 LEU A O 1
ATOM 790 N N . LYS A 1 100 ? -12.319 0.659 12.493 1.00 88.69 100 LYS A N 1
ATOM 791 C CA . LYS A 1 100 ? -11.834 -0.323 13.480 1.00 88.69 100 LYS A CA 1
ATOM 792 C C . LYS A 1 100 ? -12.731 -1.555 13.602 1.00 88.69 100 LYS A C 1
ATOM 794 O O . LYS A 1 100 ? -12.234 -2.655 13.810 1.00 88.69 100 LYS A O 1
ATOM 799 N N . SER A 1 101 ? -14.046 -1.375 13.508 1.00 89.44 101 SER A N 1
ATOM 800 C CA . SER A 1 101 ? -15.012 -2.466 13.685 1.00 89.44 101 SER A CA 1
ATOM 801 C C . SER A 1 101 ? -15.094 -3.411 12.484 1.00 89.44 101 SER A C 1
ATOM 803 O O . SER A 1 101 ? -15.522 -4.553 12.645 1.00 89.44 101 SER A O 1
ATOM 805 N N . ILE A 1 102 ? -14.681 -2.953 11.299 1.00 92.69 102 ILE A N 1
ATOM 806 C CA . ILE A 1 102 ? -14.817 -3.703 10.045 1.00 92.69 102 ILE A CA 1
ATOM 807 C C . ILE A 1 102 ? -13.482 -4.189 9.488 1.00 92.69 102 ILE A C 1
ATOM 809 O O . ILE A 1 102 ? -13.456 -5.186 8.773 1.00 92.69 102 ILE A O 1
ATOM 813 N N . LEU A 1 103 ? -12.375 -3.516 9.806 1.00 94.88 103 LEU A N 1
ATOM 814 C CA . LEU A 1 103 ? -11.052 -3.906 9.343 1.00 94.88 103 LEU A CA 1
ATOM 815 C C . LEU A 1 103 ? -10.630 -5.208 10.029 1.00 94.88 103 LEU A C 1
ATOM 817 O O . LEU A 1 103 ? -10.615 -5.324 11.256 1.00 94.88 103 LEU A O 1
ATOM 821 N N . LYS A 1 104 ? -10.269 -6.195 9.217 1.00 95.88 104 LYS A N 1
ATOM 822 C CA . LYS A 1 104 ? -9.656 -7.450 9.633 1.00 95.88 104 LYS A CA 1
ATOM 823 C C . LYS A 1 104 ? -8.234 -7.475 9.115 1.00 95.88 104 LYS A C 1
ATOM 825 O O . LYS A 1 104 ? -8.003 -7.299 7.920 1.00 95.88 104 LYS A O 1
ATOM 830 N N . GLN A 1 105 ? -7.304 -7.731 10.023 1.00 96.38 105 GLN A N 1
ATOM 831 C CA . GLN A 1 105 ? -5.899 -7.902 9.699 1.00 96.38 105 GLN A CA 1
ATOM 832 C C . GLN A 1 105 ? -5.378 -9.218 10.266 1.00 96.38 105 GLN A C 1
ATOM 834 O O . GLN A 1 105 ? -5.776 -9.629 11.358 1.00 96.38 105 GLN A O 1
ATOM 839 N N . ARG A 1 106 ? -4.471 -9.865 9.539 1.00 97.19 106 ARG A N 1
ATOM 840 C CA . ARG A 1 106 ? -3.692 -11.006 10.034 1.00 97.19 106 ARG A CA 1
ATOM 841 C C . ARG A 1 106 ? -2.324 -11.019 9.370 1.00 97.19 106 ARG A C 1
ATOM 843 O O . ARG A 1 106 ? -2.212 -10.646 8.207 1.00 97.19 106 ARG A O 1
ATOM 850 N N . ILE A 1 107 ? -1.311 -11.484 10.092 1.00 97.81 107 ILE A N 1
ATOM 851 C CA . ILE A 1 107 ? 0.028 -11.711 9.543 1.00 97.81 107 ILE A CA 1
ATOM 852 C C . ILE A 1 107 ? 0.269 -13.218 9.508 1.00 97.81 107 ILE A C 1
ATOM 854 O O . ILE A 1 107 ? 0.042 -13.903 10.504 1.00 97.81 107 ILE A O 1
ATOM 858 N N . SER A 1 108 ? 0.680 -13.739 8.355 1.00 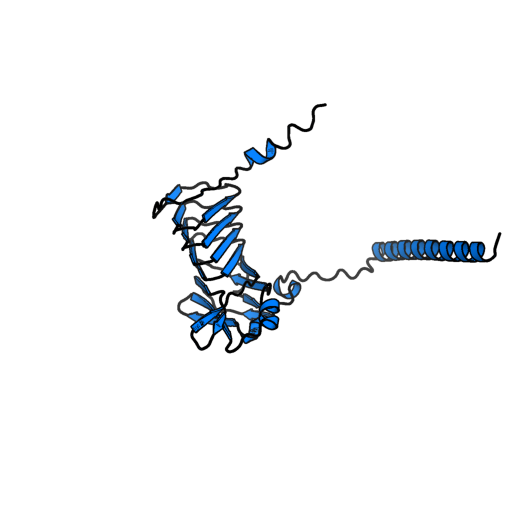97.69 108 SER A N 1
ATOM 859 C CA . SER A 1 108 ? 1.000 -15.155 8.158 1.00 97.69 108 SER A CA 1
ATOM 860 C C . SER A 1 108 ? 2.093 -15.279 7.101 1.00 97.69 108 SER A C 1
ATOM 862 O O . SER A 1 108 ? 1.945 -14.695 6.031 1.00 97.69 108 SER A O 1
ATOM 864 N N . HIS A 1 109 ? 3.166 -16.018 7.404 1.00 94.56 109 HIS A N 1
ATOM 865 C CA . HIS A 1 109 ? 4.304 -16.255 6.499 1.00 94.56 109 HIS A CA 1
ATOM 866 C C . HIS A 1 109 ? 4.815 -14.957 5.835 1.00 94.56 109 HIS A C 1
ATOM 868 O O . HIS A 1 109 ? 4.716 -14.789 4.623 1.00 94.56 109 HIS A O 1
ATOM 874 N N . ASP A 1 110 ? 5.262 -13.989 6.643 1.00 96.12 110 ASP A N 1
ATOM 875 C CA . ASP A 1 110 ? 5.741 -12.662 6.207 1.00 96.12 110 ASP A CA 1
ATOM 876 C C . ASP A 1 110 ? 4.735 -11.822 5.396 1.00 96.12 110 ASP A C 1
ATOM 878 O O . ASP A 1 110 ? 5.103 -10.808 4.801 1.00 96.12 110 ASP A O 1
ATOM 882 N N . THR A 1 111 ? 3.459 -12.206 5.377 1.00 97.88 111 THR A N 1
ATOM 883 C CA . THR A 1 111 ? 2.421 -11.508 4.617 1.00 97.88 111 THR A CA 1
ATOM 884 C C . THR A 1 111 ? 1.381 -10.904 5.545 1.00 97.88 111 THR A C 1
ATOM 886 O O . THR A 1 111 ? 0.728 -11.616 6.313 1.00 97.88 111 THR A O 1
ATOM 889 N N . LEU A 1 112 ? 1.196 -9.589 5.449 1.00 98.31 112 LEU A N 1
ATOM 890 C CA . LEU A 1 112 ? 0.095 -8.860 6.057 1.00 98.31 112 LEU A CA 1
ATOM 891 C C . LEU A 1 112 ? -1.122 -8.912 5.130 1.00 98.31 112 LEU A C 1
ATOM 893 O O . LEU A 1 112 ? -1.106 -8.373 4.025 1.00 98.31 112 LEU A O 1
ATOM 897 N N . TYR A 1 113 ? -2.195 -9.525 5.612 1.00 98.31 113 TYR A N 1
ATOM 898 C CA . TYR A 1 113 ? -3.490 -9.549 4.946 1.00 98.31 113 TYR A CA 1
ATOM 899 C C . TYR A 1 113 ? -4.408 -8.516 5.587 1.00 98.31 113 TYR A C 1
ATOM 901 O O . TYR A 1 113 ? -4.633 -8.579 6.797 1.00 98.31 113 TYR A O 1
ATOM 909 N N . ILE A 1 114 ? -4.973 -7.615 4.785 1.00 97.44 114 ILE A N 1
ATOM 910 C CA . ILE A 1 114 ? -5.971 -6.624 5.205 1.00 97.44 114 ILE A CA 1
ATOM 911 C C . ILE A 1 114 ? -7.244 -6.822 4.382 1.00 97.44 114 ILE A C 1
ATOM 913 O O . ILE A 1 114 ? -7.214 -6.937 3.157 1.00 97.44 114 ILE A O 1
ATOM 917 N N . SER A 1 115 ? -8.383 -6.858 5.063 1.00 96.25 115 SER A N 1
ATOM 918 C CA . SER A 1 115 ? -9.704 -6.945 4.436 1.00 96.25 115 SER A CA 1
ATOM 919 C C . SER A 1 115 ? -10.742 -6.206 5.271 1.00 96.25 115 SER A C 1
ATOM 921 O O . SER A 1 115 ? -10.527 -5.961 6.459 1.00 96.25 115 SER A O 1
ATOM 923 N N . PHE A 1 116 ? -11.882 -5.876 4.672 1.00 95.19 116 PHE A N 1
ATOM 924 C CA . PHE A 1 116 ? -12.999 -5.255 5.376 1.00 95.19 116 PHE A CA 1
ATOM 925 C C . PHE A 1 116 ? -14.176 -6.222 5.420 1.00 95.19 116 PHE A C 1
ATOM 927 O O . PHE A 1 116 ? -14.571 -6.772 4.398 1.00 95.19 116 PHE A O 1
ATOM 934 N N . GLN A 1 117 ? -14.745 -6.442 6.603 1.00 94.12 117 GLN A N 1
ATOM 935 C CA . GLN A 1 117 ? -15.864 -7.358 6.803 1.00 94.12 117 GLN A CA 1
ATOM 936 C C . GLN A 1 117 ? -16.983 -6.684 7.590 1.00 94.12 117 GLN A C 1
ATOM 938 O O . GLN A 1 117 ? -16.755 -6.138 8.672 1.00 94.12 117 GLN A O 1
ATOM 943 N N . LYS A 1 118 ? -18.213 -6.745 7.069 1.00 91.31 118 LYS A N 1
ATOM 944 C CA . LYS A 1 118 ? -19.403 -6.248 7.774 1.00 91.31 118 LYS A CA 1
ATOM 945 C C . LYS A 1 118 ? -20.658 -7.006 7.349 1.00 91.31 118 LYS A C 1
ATOM 947 O O . LYS A 1 118 ? -20.921 -7.167 6.165 1.00 91.31 118 LYS A O 1
ATOM 952 N N . ASN A 1 119 ? -21.475 -7.410 8.322 1.00 84.69 119 ASN A N 1
ATOM 953 C CA . ASN A 1 119 ? -22.692 -8.188 8.058 1.00 84.69 119 ASN A CA 1
ATOM 954 C C . ASN A 1 119 ? -23.811 -7.363 7.407 1.00 84.69 119 ASN A C 1
ATOM 956 O O . ASN A 1 119 ? -24.489 -7.854 6.512 1.00 84.69 119 ASN A O 1
ATOM 960 N N . LYS A 1 120 ? -24.017 -6.123 7.869 1.00 81.50 120 LYS A N 1
ATOM 961 C CA . LYS A 1 120 ? -25.027 -5.194 7.345 1.00 81.50 120 LYS A CA 1
ATOM 962 C C . LYS A 1 120 ? -24.388 -3.826 7.121 1.00 81.50 120 LYS A C 1
ATOM 964 O O . LYS A 1 120 ? -23.746 -3.288 8.027 1.00 81.50 120 LYS A O 1
ATOM 969 N N . ILE A 1 121 ? -24.566 -3.269 5.929 1.00 77.88 121 ILE A N 1
ATOM 970 C CA . ILE A 1 121 ? -24.158 -1.905 5.585 1.00 77.88 121 ILE A CA 1
ATOM 971 C C . ILE A 1 121 ? -25.427 -1.085 5.374 1.00 77.88 121 ILE A C 1
ATOM 973 O O . ILE A 1 121 ? -26.287 -1.477 4.596 1.00 77.88 121 ILE A O 1
ATOM 977 N N . ASN A 1 122 ? -25.520 0.040 6.078 1.00 79.00 122 ASN A N 1
ATOM 978 C CA . ASN A 1 122 ? -26.444 1.119 5.740 1.00 79.00 122 ASN A CA 1
ATOM 979 C C . ASN A 1 122 ? -25.696 2.093 4.807 1.00 79.00 122 ASN A C 1
ATOM 981 O O . ASN A 1 122 ? -24.507 2.336 5.037 1.00 79.00 122 ASN A O 1
ATOM 985 N N . GLU A 1 123 ? -26.360 2.634 3.787 1.00 74.94 123 GLU A N 1
ATOM 986 C CA . GLU A 1 123 ? -25.793 3.588 2.824 1.00 74.94 123 GLU A CA 1
ATOM 987 C C . GLU A 1 123 ? -25.172 4.816 3.506 1.00 74.94 123 GLU A C 1
ATOM 989 O O . GLU A 1 123 ? -24.050 5.205 3.172 1.00 74.94 123 GLU A O 1
ATOM 994 N N . ASP A 1 124 ? -25.822 5.355 4.542 1.00 72.94 124 ASP A N 1
ATOM 995 C CA . ASP A 1 124 ? -25.297 6.494 5.310 1.00 72.94 124 ASP A CA 1
ATOM 996 C C . ASP A 1 124 ? -23.969 6.167 6.002 1.00 72.94 124 ASP A C 1
ATOM 998 O O . ASP A 1 124 ? -23.049 6.987 6.073 1.00 72.94 124 ASP A O 1
ATOM 1002 N N . ASN A 1 125 ? -23.833 4.927 6.478 1.00 75.62 125 ASN A N 1
ATOM 1003 C CA . ASN A 1 125 ? -22.588 4.447 7.063 1.00 75.62 125 ASN A CA 1
ATOM 1004 C C . ASN A 1 125 ? -21.519 4.219 5.991 1.00 75.62 125 ASN A C 1
ATOM 1006 O O . ASN A 1 125 ? -20.348 4.453 6.266 1.00 75.62 125 ASN A O 1
ATOM 1010 N N . LEU A 1 126 ? -21.891 3.790 4.781 1.00 80.56 126 LEU A N 1
ATOM 1011 C CA . LEU A 1 126 ? -20.945 3.590 3.682 1.00 80.56 126 LEU A CA 1
ATOM 1012 C C . LEU A 1 126 ? -20.289 4.914 3.268 1.00 80.56 126 LEU A C 1
ATOM 1014 O O . LEU A 1 126 ? -19.072 4.960 3.105 1.00 80.56 126 LEU A O 1
ATOM 1018 N N . ARG A 1 127 ? -21.063 6.006 3.185 1.00 79.88 127 ARG A N 1
ATOM 1019 C CA . ARG A 1 127 ? -20.533 7.343 2.861 1.00 79.88 127 ARG A CA 1
ATOM 1020 C C . ARG A 1 127 ? -19.472 7.822 3.851 1.00 79.88 127 ARG A C 1
ATOM 1022 O O . ARG A 1 127 ? -18.490 8.412 3.423 1.00 79.88 127 ARG A O 1
ATOM 1029 N N . ARG A 1 128 ? -19.644 7.544 5.149 1.00 79.94 128 ARG A N 1
ATOM 1030 C CA . ARG A 1 128 ? -18.662 7.895 6.197 1.00 79.94 128 ARG A CA 1
ATOM 1031 C C . ARG A 1 128 ? -17.395 7.038 6.153 1.00 79.94 128 ARG A C 1
ATOM 1033 O O . ARG A 1 128 ? -16.344 7.464 6.623 1.00 79.94 128 ARG A O 1
ATOM 1040 N N . LEU A 1 129 ? -17.513 5.803 5.666 1.00 83.50 129 LEU A N 1
ATOM 1041 C CA . LEU A 1 129 ? -16.384 4.884 5.520 1.00 83.50 129 LEU A CA 1
ATOM 1042 C C . LEU A 1 129 ? -15.580 5.207 4.257 1.00 83.50 129 LEU A C 1
ATOM 1044 O O . LEU A 1 129 ? -14.351 5.134 4.281 1.00 83.50 129 LEU A O 1
ATOM 1048 N N . ASN A 1 130 ? -16.259 5.625 3.187 1.00 81.38 130 ASN A N 1
ATOM 1049 C CA . ASN A 1 130 ? -15.613 6.271 2.051 1.00 81.38 130 ASN A CA 1
ATOM 1050 C C . ASN A 1 130 ? -14.849 7.501 2.557 1.00 81.38 130 ASN A C 1
ATOM 1052 O O . ASN A 1 130 ? -15.294 8.177 3.481 1.00 81.38 130 ASN A O 1
ATOM 1056 N N . PHE A 1 131 ? -13.664 7.752 2.003 1.00 81.00 131 PHE A N 1
ATOM 1057 C CA . PHE A 1 131 ? -12.745 8.813 2.449 1.00 81.00 131 PHE A CA 1
ATOM 1058 C C . PHE A 1 131 ? -12.077 8.596 3.814 1.00 81.00 131 PHE A C 1
ATOM 1060 O O . PHE A 1 131 ? -11.259 9.420 4.223 1.00 81.00 131 PHE A O 1
ATOM 1067 N N . SER A 1 132 ? -12.345 7.487 4.513 1.00 89.00 132 SER A N 1
ATOM 1068 C CA . SER A 1 132 ? -11.581 7.161 5.718 1.00 89.00 132 SER A CA 1
ATOM 1069 C C . SER A 1 132 ? -10.111 6.926 5.367 1.00 89.00 132 SER A C 1
ATOM 1071 O O . SER A 1 132 ? -9.795 6.192 4.430 1.00 89.00 132 SER A O 1
ATOM 1073 N N . LEU A 1 133 ? -9.219 7.548 6.136 1.00 91.44 133 LEU A N 1
ATOM 1074 C CA . LEU A 1 133 ? -7.777 7.427 5.970 1.00 91.44 133 LEU A CA 1
ATOM 1075 C C . LEU A 1 133 ? -7.246 6.183 6.689 1.00 91.44 133 LEU A C 1
ATOM 1077 O O . LEU A 1 133 ? -7.580 5.918 7.850 1.00 91.44 133 LEU A O 1
ATOM 1081 N N . ILE A 1 134 ? -6.400 5.443 5.983 1.00 95.12 134 ILE A N 1
ATOM 1082 C CA . ILE A 1 134 ? -5.607 4.334 6.502 1.00 95.12 134 ILE A CA 1
ATOM 1083 C C . ILE A 1 134 ? -4.159 4.610 6.122 1.00 95.12 134 ILE A C 1
ATOM 1085 O O . ILE A 1 134 ? -3.872 4.878 4.957 1.00 95.12 134 ILE A O 1
ATOM 1089 N N . ILE A 1 135 ? -3.258 4.539 7.096 1.00 95.62 135 ILE A N 1
ATOM 1090 C CA . ILE A 1 135 ? -1.821 4.697 6.871 1.00 95.62 135 ILE A CA 1
ATOM 1091 C C . ILE A 1 135 ? -1.132 3.421 7.333 1.00 95.62 135 ILE A C 1
ATOM 1093 O O . ILE A 1 135 ? -1.204 3.069 8.507 1.00 95.62 135 ILE A O 1
ATOM 1097 N N . LEU A 1 136 ? -0.461 2.730 6.421 1.00 96.56 136 LEU A N 1
ATOM 1098 C CA . LEU A 1 136 ? 0.424 1.620 6.734 1.00 96.56 136 LEU A CA 1
ATOM 1099 C C . LEU A 1 136 ? 1.866 2.105 6.655 1.00 96.56 136 LEU A C 1
ATOM 1101 O O . LEU A 1 136 ? 2.356 2.425 5.579 1.00 96.56 136 LEU A O 1
ATOM 1105 N N . GLN A 1 137 ? 2.547 2.113 7.789 1.00 95.12 137 GLN A N 1
ATOM 1106 C CA . GLN A 1 137 ? 3.969 2.388 7.859 1.00 95.12 137 GLN A CA 1
ATOM 1107 C C . GLN A 1 137 ? 4.728 1.073 7.956 1.00 95.12 137 GLN A C 1
ATOM 1109 O O . GLN A 1 137 ? 4.384 0.215 8.773 1.00 95.12 137 GLN A O 1
ATOM 1114 N N . THR A 1 138 ? 5.746 0.908 7.121 1.00 94.31 138 THR A N 1
ATOM 1115 C CA . THR A 1 138 ? 6.556 -0.308 7.071 1.00 94.31 138 THR A CA 1
ATOM 1116 C C . THR A 1 138 ? 8.032 -0.003 6.850 1.00 94.31 138 THR A C 1
ATOM 1118 O O . THR A 1 138 ? 8.383 1.085 6.409 1.00 94.31 138 THR A O 1
ATOM 1121 N N . ASN A 1 139 ? 8.915 -0.938 7.187 1.00 90.00 139 ASN A N 1
ATOM 1122 C CA . ASN A 1 139 ? 10.362 -0.778 7.034 1.00 90.00 139 ASN A CA 1
ATOM 1123 C C . ASN A 1 139 ? 10.973 -1.641 5.916 1.00 90.00 139 ASN A C 1
ATOM 1125 O O . ASN A 1 139 ? 12.112 -1.391 5.525 1.00 90.00 139 ASN A O 1
ATOM 1129 N N . ASN A 1 140 ? 10.259 -2.652 5.404 1.00 89.56 140 ASN A N 1
ATOM 1130 C CA . ASN A 1 140 ? 10.827 -3.644 4.483 1.00 89.56 140 ASN A CA 1
ATOM 1131 C C . ASN A 1 140 ? 9.769 -4.269 3.557 1.00 89.56 140 ASN A C 1
ATOM 1133 O O . ASN A 1 140 ? 9.545 -5.481 3.571 1.00 89.56 140 ASN A O 1
ATOM 1137 N N . LEU A 1 141 ? 9.100 -3.447 2.748 1.00 93.75 141 LEU A N 1
ATOM 1138 C CA . LEU A 1 141 ? 8.099 -3.935 1.802 1.00 93.75 141 LEU A CA 1
ATOM 1139 C C . LEU A 1 141 ? 8.751 -4.457 0.512 1.00 93.75 141 LEU A C 1
ATOM 1141 O O . LEU A 1 141 ? 9.499 -3.745 -0.153 1.00 93.75 141 LEU A O 1
ATOM 1145 N N . GLN A 1 142 ? 8.420 -5.689 0.132 1.00 95.19 142 GLN A N 1
ATOM 1146 C CA . GLN A 1 142 ? 8.901 -6.370 -1.077 1.00 95.19 142 GLN A CA 1
ATOM 1147 C C . GLN A 1 142 ? 7.777 -6.662 -2.072 1.00 95.19 142 GLN A C 1
ATOM 1149 O O . GLN A 1 142 ? 8.029 -6.799 -3.268 1.00 95.19 142 GLN A O 1
ATOM 1154 N N . SER A 1 143 ? 6.524 -6.735 -1.615 1.00 96.81 143 SER A N 1
ATOM 1155 C CA . SER A 1 143 ? 5.398 -6.790 -2.544 1.00 96.81 143 SER A CA 1
ATOM 1156 C C . SER A 1 143 ? 4.132 -6.127 -2.026 1.00 96.81 143 SER A C 1
ATOM 1158 O O . SER A 1 143 ? 3.818 -6.184 -0.835 1.00 96.81 143 SER A O 1
ATOM 1160 N N . LEU A 1 144 ? 3.356 -5.596 -2.965 1.00 97.62 144 LEU A N 1
ATOM 1161 C CA . LEU A 1 144 ? 2.038 -5.020 -2.749 1.00 97.62 144 LEU A CA 1
ATOM 1162 C C . LEU A 1 144 ? 1.030 -5.660 -3.704 1.00 97.62 144 LEU A C 1
ATOM 1164 O O . LE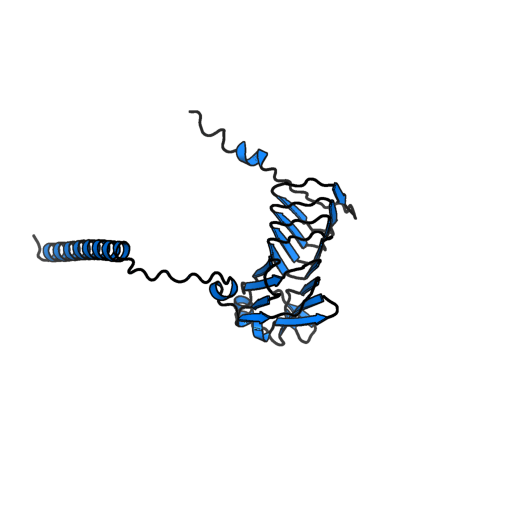U A 1 144 ? 1.154 -5.544 -4.918 1.00 97.62 144 LEU A O 1
ATOM 1168 N N . SER A 1 145 ? 0.006 -6.304 -3.159 1.00 98.12 145 SER A N 1
ATOM 1169 C CA . SER A 1 145 ? -1.135 -6.813 -3.915 1.00 98.12 145 SER A CA 1
ATOM 1170 C C . SER A 1 145 ? -2.399 -6.103 -3.450 1.00 98.12 145 SER A C 1
ATOM 1172 O O . SER A 1 145 ? -2.802 -6.264 -2.298 1.00 98.12 145 SER A O 1
ATOM 1174 N N . ALA A 1 146 ? -3.036 -5.338 -4.332 1.00 97.38 146 ALA A N 1
ATOM 1175 C CA . ALA A 1 146 ? -4.252 -4.593 -4.024 1.00 97.38 146 ALA A CA 1
ATOM 1176 C C . ALA A 1 146 ? -5.405 -5.010 -4.941 1.00 97.38 146 ALA A C 1
ATOM 1178 O O . ALA A 1 146 ? -5.304 -4.946 -6.170 1.00 97.38 146 ALA A O 1
ATOM 1179 N N . LYS A 1 147 ? -6.535 -5.374 -4.334 1.00 96.38 147 LYS A N 1
ATOM 1180 C CA . LYS A 1 147 ? -7.794 -5.677 -5.018 1.00 96.38 147 LYS A CA 1
ATOM 1181 C C . LYS A 1 147 ? -8.882 -4.692 -4.597 1.00 96.38 147 LYS A C 1
ATOM 1183 O O . LYS A 1 147 ? -9.022 -4.446 -3.401 1.00 96.38 147 LYS A O 1
ATOM 1188 N N . ASN A 1 148 ? -9.685 -4.194 -5.540 1.00 95.00 148 ASN A N 1
ATOM 1189 C CA . ASN A 1 148 ? -10.815 -3.293 -5.274 1.00 95.00 148 ASN A CA 1
ATOM 1190 C C . ASN A 1 148 ? -10.428 -2.066 -4.416 1.00 95.00 148 ASN A C 1
ATOM 1192 O O . ASN A 1 148 ? -11.172 -1.695 -3.506 1.00 95.00 148 ASN A O 1
ATOM 1196 N N . LEU A 1 149 ? -9.239 -1.490 -4.624 1.00 94.06 149 LEU A N 1
ATOM 1197 C CA . LEU A 1 149 ? -8.716 -0.416 -3.778 1.00 94.06 149 LEU A CA 1
ATOM 1198 C C . LEU A 1 149 ? -7.896 0.591 -4.579 1.00 94.06 149 LEU A C 1
ATOM 1200 O O . LEU A 1 149 ? -7.055 0.207 -5.386 1.00 94.06 149 LEU A O 1
ATOM 1204 N N . ASN A 1 150 ? -8.060 1.873 -4.260 1.00 94.06 150 ASN A N 1
ATOM 1205 C CA . ASN A 1 150 ? -7.087 2.885 -4.645 1.00 94.06 150 ASN A CA 1
ATOM 1206 C C . ASN A 1 150 ? -6.086 3.098 -3.508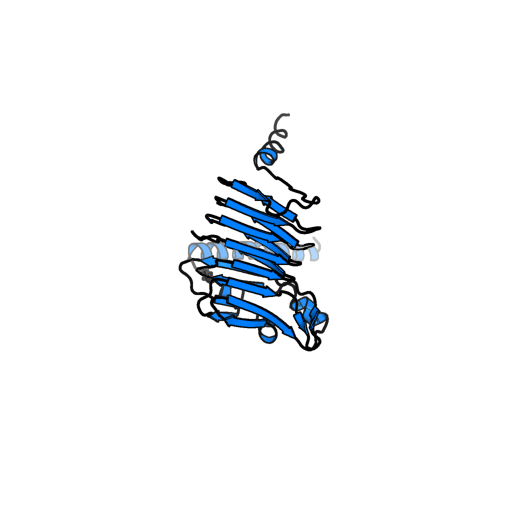 1.00 94.06 150 ASN A C 1
ATOM 1208 O O . ASN A 1 150 ? -6.491 3.377 -2.377 1.00 94.06 150 ASN A O 1
ATOM 1212 N N . CYS A 1 151 ? -4.793 2.962 -3.791 1.00 95.31 151 CYS A N 1
ATOM 1213 C CA . CYS A 1 151 ? -3.753 3.162 -2.788 1.00 95.31 151 CYS A CA 1
ATOM 1214 C C . CYS A 1 151 ? -2.561 3.947 -3.328 1.00 95.31 151 CYS A C 1
ATOM 1216 O O . CYS A 1 151 ? -2.140 3.758 -4.470 1.00 95.31 151 CYS A O 1
ATOM 1218 N N . THR A 1 152 ? -1.979 4.772 -2.464 1.00 96.69 152 THR A N 1
ATOM 1219 C CA . THR A 1 152 ? -0.723 5.471 -2.734 1.00 96.69 152 THR A CA 1
ATOM 1220 C C . THR A 1 152 ? 0.371 4.861 -1.874 1.00 96.69 152 THR A C 1
ATOM 1222 O O . THR A 1 152 ? 0.219 4.789 -0.657 1.00 96.69 152 THR A O 1
ATOM 1225 N N . ALA A 1 153 ? 1.467 4.423 -2.482 1.00 95.31 153 ALA A N 1
ATOM 1226 C CA . ALA A 1 153 ? 2.654 3.979 -1.769 1.00 95.31 153 ALA A CA 1
ATOM 1227 C C . ALA A 1 153 ? 3.804 4.960 -2.013 1.00 95.31 153 ALA A C 1
ATOM 1229 O O . ALA A 1 153 ? 4.146 5.241 -3.159 1.00 95.31 153 ALA A O 1
ATOM 1230 N N . GLU A 1 154 ? 4.373 5.487 -0.935 1.00 92.88 154 GLU A N 1
ATOM 1231 C CA . GLU A 1 154 ? 5.334 6.588 -0.943 1.00 92.88 154 GLU A CA 1
ATOM 1232 C C . GLU A 1 154 ? 6.662 6.165 -0.305 1.00 92.88 154 GLU A C 1
ATOM 1234 O O . GLU A 1 154 ? 6.694 5.417 0.681 1.00 92.88 154 GLU A O 1
ATOM 1239 N N . SER A 1 155 ? 7.762 6.689 -0.852 1.00 87.69 155 SER A N 1
ATOM 1240 C CA . SER A 1 155 ? 9.120 6.555 -0.303 1.00 87.69 155 SER A CA 1
ATOM 1241 C C . SER A 1 155 ? 9.576 5.102 -0.135 1.00 87.69 155 SER A C 1
ATOM 1243 O O . SER A 1 155 ? 10.265 4.747 0.823 1.00 87.69 155 SER A O 1
ATOM 1245 N N . LEU A 1 156 ? 9.196 4.236 -1.075 1.00 87.50 156 LEU A N 1
ATOM 1246 C CA . LEU A 1 156 ? 9.599 2.833 -1.081 1.00 87.50 156 LEU A CA 1
ATOM 1247 C C . LEU A 1 156 ? 11.049 2.701 -1.550 1.00 87.50 156 LEU A C 1
ATOM 1249 O O . LEU A 1 156 ? 11.337 2.778 -2.741 1.00 87.50 156 LEU A O 1
ATOM 1253 N N . GLN A 1 157 ? 11.958 2.482 -0.601 1.00 87.75 157 GLN A N 1
ATOM 1254 C CA . GLN A 1 157 ? 13.379 2.276 -0.870 1.00 87.75 157 GLN A CA 1
ATOM 1255 C C . GLN A 1 157 ? 13.780 0.848 -0.513 1.00 87.75 157 GLN A C 1
ATOM 1257 O O . GLN A 1 157 ? 13.843 0.486 0.664 1.00 87.75 157 GLN A O 1
ATOM 1262 N N . THR A 1 158 ? 14.069 0.043 -1.530 1.00 86.31 158 THR A N 1
ATOM 1263 C CA . THR A 1 158 ? 14.483 -1.350 -1.370 1.00 86.31 158 THR A CA 1
ATOM 1264 C C . THR A 1 158 ? 15.556 -1.698 -2.388 1.00 86.31 158 THR A C 1
ATOM 1266 O O . THR A 1 158 ? 15.406 -1.425 -3.570 1.00 86.31 158 THR A O 1
ATOM 1269 N N . ASP A 1 159 ? 16.626 -2.350 -1.948 1.00 84.94 159 ASP A N 1
ATOM 1270 C CA . ASP A 1 159 ? 17.681 -2.822 -2.855 1.00 84.94 159 ASP A CA 1
ATOM 1271 C C . ASP A 1 159 ? 17.292 -4.149 -3.535 1.00 84.94 159 ASP A C 1
ATOM 1273 O O . ASP A 1 159 ? 18.048 -4.702 -4.320 1.00 84.94 159 ASP A O 1
ATOM 1277 N N . LYS A 1 160 ? 16.104 -4.684 -3.222 1.00 88.62 160 LYS A N 1
ATOM 1278 C CA . LYS A 1 160 ? 15.575 -5.945 -3.756 1.00 88.62 160 LYS A CA 1
ATOM 1279 C C . LYS A 1 160 ? 14.512 -5.693 -4.812 1.00 88.62 160 LYS A C 1
ATOM 1281 O O . LYS A 1 160 ? 13.952 -4.601 -4.894 1.00 88.62 160 LYS A O 1
ATOM 1286 N N . SER A 1 161 ? 14.169 -6.741 -5.557 1.00 92.56 161 SER A N 1
ATOM 1287 C CA . SER A 1 161 ? 13.032 -6.718 -6.473 1.00 92.56 161 SER A CA 1
ATOM 1288 C C . SER A 1 161 ? 11.719 -6.431 -5.736 1.00 92.56 161 SER A C 1
ATOM 1290 O O . SER A 1 161 ? 11.457 -6.997 -4.672 1.00 92.56 161 SER A O 1
ATOM 1292 N N . PHE A 1 162 ? 10.888 -5.572 -6.322 1.00 95.69 162 PHE A N 1
ATOM 1293 C CA . PHE A 1 162 ? 9.580 -5.186 -5.812 1.00 95.69 162 PHE A CA 1
ATOM 1294 C C . PHE A 1 162 ? 8.475 -5.664 -6.758 1.00 95.69 162 PHE A C 1
ATOM 1296 O O . PHE A 1 162 ? 8.526 -5.411 -7.963 1.00 95.69 162 PHE A O 1
ATOM 1303 N N . LEU A 1 163 ? 7.467 -6.354 -6.224 1.00 97.31 163 LEU A N 1
ATOM 1304 C CA . LEU A 1 163 ? 6.321 -6.841 -6.999 1.00 97.31 163 LEU A CA 1
ATOM 1305 C C . LEU A 1 163 ? 5.056 -6.059 -6.650 1.00 97.31 163 LEU A C 1
ATOM 1307 O O . LEU A 1 163 ? 4.658 -5.999 -5.488 1.00 97.31 163 LEU A O 1
ATOM 1311 N N . VAL A 1 164 ? 4.362 -5.553 -7.665 1.00 97.62 164 VAL A N 1
ATOM 1312 C CA . VAL A 1 164 ? 3.057 -4.907 -7.513 1.00 97.62 164 VAL A CA 1
ATOM 1313 C C . VAL A 1 164 ? 2.011 -5.644 -8.328 1.00 97.62 164 VAL A C 1
ATOM 1315 O O . VAL A 1 164 ? 2.196 -5.891 -9.516 1.00 97.62 164 VAL A O 1
ATOM 1318 N N . THR A 1 165 ? 0.902 -5.997 -7.686 1.00 98.00 165 THR A N 1
ATOM 1319 C CA . THR A 1 165 ? -0.267 -6.611 -8.321 1.00 98.00 165 THR A CA 1
ATOM 1320 C C . THR A 1 165 ? -1.497 -5.743 -8.079 1.00 98.00 165 THR A C 1
ATOM 1322 O O . THR A 1 165 ? -1.810 -5.423 -6.932 1.00 98.00 165 THR A O 1
ATOM 1325 N N . ALA A 1 166 ? -2.196 -5.360 -9.147 1.00 97.25 166 ALA A N 1
ATOM 1326 C CA . ALA A 1 166 ? -3.368 -4.486 -9.092 1.00 97.25 166 ALA A CA 1
ATOM 1327 C C . ALA A 1 166 ? -4.579 -5.148 -9.763 1.00 97.25 166 ALA A C 1
ATOM 1329 O O . ALA A 1 166 ? -4.582 -5.343 -10.975 1.00 97.25 166 ALA A O 1
ATOM 1330 N N . GLU A 1 167 ? -5.646 -5.439 -9.020 1.00 96.06 167 GLU A N 1
ATOM 1331 C CA . GLU A 1 167 ? -6.877 -6.043 -9.553 1.00 96.06 167 GLU A CA 1
ATOM 1332 C C . GLU A 1 167 ? -8.104 -5.170 -9.247 1.00 96.06 167 GLU A C 1
ATOM 1334 O O . GLU A 1 167 ? -8.509 -5.055 -8.092 1.00 96.06 167 GLU A O 1
ATOM 1339 N N . LYS A 1 168 ? -8.719 -4.563 -10.271 1.00 94.44 168 LYS A N 1
ATOM 1340 C CA . LYS A 1 168 ? -9.776 -3.547 -10.108 1.00 94.44 168 LYS A CA 1
ATOM 1341 C C . LYS A 1 168 ? -9.346 -2.428 -9.144 1.00 94.44 168 LYS A C 1
ATOM 1343 O O . LYS A 1 168 ? -10.106 -2.022 -8.267 1.00 94.44 168 LYS A O 1
ATOM 1348 N N . SER A 1 169 ? -8.096 -1.992 -9.276 1.00 95.56 169 SER A N 1
ATOM 1349 C CA . SER A 1 169 ? -7.415 -1.110 -8.322 1.00 95.56 169 SER A CA 1
ATOM 1350 C C . SER A 1 169 ? -6.615 -0.033 -9.047 1.00 95.56 169 SER A C 1
ATOM 1352 O O . SER A 1 169 ? -6.029 -0.306 -10.095 1.00 95.56 169 SER A O 1
ATOM 1354 N N . GLY A 1 170 ? -6.547 1.164 -8.467 1.00 96.06 170 GLY A N 1
ATOM 1355 C CA . GLY A 1 170 ? -5.636 2.232 -8.877 1.00 96.06 170 GLY A CA 1
ATOM 1356 C C . GLY A 1 170 ? -4.472 2.358 -7.896 1.00 96.06 170 GLY A C 1
ATOM 1357 O O . GLY A 1 170 ? -4.676 2.708 -6.735 1.00 96.06 170 GLY A O 1
ATOM 1358 N N . ILE A 1 171 ? -3.247 2.084 -8.335 1.00 97.12 171 ILE A N 1
ATOM 1359 C CA . ILE A 1 171 ? -2.059 2.164 -7.478 1.00 97.12 171 ILE A CA 1
ATOM 1360 C C . ILE A 1 171 ? -1.172 3.315 -7.936 1.00 97.12 171 ILE A C 1
ATOM 1362 O O . ILE A 1 171 ? -0.675 3.314 -9.058 1.00 97.12 171 ILE A O 1
ATOM 1366 N N . THR A 1 172 ? -0.910 4.265 -7.046 1.00 96.88 172 THR A N 1
ATOM 1367 C CA . THR A 1 172 ? 0.099 5.304 -7.271 1.00 96.88 172 THR A CA 1
ATOM 1368 C C . THR A 1 172 ? 1.347 4.961 -6.476 1.00 96.88 172 THR A C 1
ATOM 1370 O O . THR A 1 172 ? 1.292 4.806 -5.260 1.00 96.88 172 THR A O 1
ATOM 1373 N N . LEU A 1 173 ? 2.478 4.846 -7.158 1.00 95.25 173 LEU A N 1
ATOM 1374 C CA . LEU A 1 173 ? 3.785 4.595 -6.571 1.00 95.25 173 LEU A CA 1
ATOM 1375 C C . LEU A 1 173 ? 4.618 5.868 -6.700 1.00 95.25 173 LEU A C 1
ATOM 1377 O O . LEU A 1 173 ? 4.904 6.299 -7.814 1.00 95.25 173 LEU A O 1
ATOM 1381 N N . ASN A 1 174 ? 4.987 6.468 -5.574 1.00 93.38 174 ASN A N 1
ATOM 1382 C CA . ASN A 1 174 ? 5.715 7.729 -5.522 1.00 93.38 174 ASN A CA 1
ATOM 1383 C C . ASN A 1 174 ? 7.068 7.552 -4.823 1.00 93.38 174 ASN A C 1
ATOM 1385 O O . ASN A 1 174 ? 7.140 6.907 -3.774 1.00 93.38 174 ASN A O 1
ATOM 1389 N N . TYR A 1 175 ? 8.131 8.136 -5.378 1.00 90.56 175 TYR A N 1
ATOM 1390 C CA . TYR A 1 175 ? 9.492 8.052 -4.832 1.00 90.56 175 TYR A CA 1
ATOM 1391 C C . TYR A 1 175 ? 9.973 6.610 -4.615 1.00 90.56 175 TYR A C 1
ATOM 1393 O O . TYR A 1 175 ? 10.485 6.259 -3.549 1.00 90.56 175 TYR A O 1
ATOM 1401 N N . ILE A 1 176 ? 9.788 5.751 -5.623 1.00 90.62 176 ILE A N 1
ATOM 1402 C CA . ILE A 1 176 ? 10.250 4.358 -5.564 1.00 90.62 176 ILE A CA 1
ATOM 1403 C C . ILE A 1 176 ? 11.698 4.244 -6.023 1.00 90.62 176 ILE A C 1
ATOM 1405 O O . ILE A 1 176 ? 12.032 4.633 -7.142 1.00 90.62 176 ILE A O 1
ATOM 1409 N N . HIS A 1 177 ? 12.525 3.619 -5.189 1.00 90.81 177 HIS A N 1
ATOM 1410 C CA . HIS A 1 177 ? 13.887 3.214 -5.509 1.00 90.81 177 HIS A CA 1
ATOM 1411 C C . HIS A 1 177 ? 14.019 1.695 -5.364 1.00 90.81 177 HIS A C 1
ATOM 1413 O O . HIS A 1 177 ? 13.917 1.169 -4.254 1.00 90.81 177 HIS A O 1
ATOM 1419 N N . THR A 1 178 ? 14.211 0.998 -6.488 1.00 91.00 178 THR A N 1
ATOM 1420 C CA . THR A 1 178 ? 14.411 -0.459 -6.530 1.00 91.00 178 THR A CA 1
ATOM 1421 C C . THR A 1 178 ? 15.253 -0.886 -7.725 1.00 91.00 178 THR A C 1
ATOM 1423 O O . THR A 1 178 ? 15.208 -0.263 -8.784 1.00 91.00 178 THR A O 1
ATOM 1426 N N . GLU A 1 179 ? 16.008 -1.973 -7.581 1.00 91.19 179 GLU A N 1
ATOM 1427 C CA . GLU A 1 179 ? 16.729 -2.578 -8.701 1.00 91.19 179 GLU A CA 1
ATOM 1428 C C . GLU A 1 179 ? 15.760 -3.102 -9.774 1.00 91.19 179 GLU A C 1
ATOM 1430 O O . GLU A 1 179 ? 15.949 -2.864 -10.968 1.00 91.19 179 GLU A O 1
ATOM 1435 N N . SER A 1 180 ? 14.679 -3.772 -9.369 1.00 93.19 180 SER A N 1
ATOM 1436 C CA . SER A 1 180 ? 13.719 -4.360 -10.303 1.00 93.19 180 SER A CA 1
ATOM 1437 C C . SER A 1 180 ? 12.288 -4.184 -9.815 1.00 93.19 180 SER A C 1
ATOM 1439 O O . SER A 1 180 ? 11.937 -4.646 -8.735 1.00 93.19 180 SER A O 1
ATOM 1441 N N . LEU A 1 181 ? 11.444 -3.559 -10.633 1.00 95.00 181 LEU A N 1
ATOM 1442 C CA . LEU A 1 181 ? 10.010 -3.440 -10.406 1.00 95.00 181 LEU A CA 1
ATOM 1443 C C . LEU A 1 181 ? 9.270 -4.380 -11.356 1.00 95.00 181 LEU A C 1
ATOM 1445 O O . LEU A 1 181 ? 9.420 -4.273 -12.569 1.00 95.00 181 LEU A O 1
ATOM 1449 N N . THR A 1 182 ? 8.446 -5.274 -10.816 1.00 96.50 182 THR A N 1
ATOM 1450 C CA . THR A 1 182 ? 7.525 -6.098 -11.607 1.00 96.50 182 THR A CA 1
ATOM 1451 C C . THR A 1 182 ? 6.088 -5.673 -11.342 1.00 96.50 182 THR A C 1
ATOM 1453 O O . THR A 1 182 ? 5.652 -5.645 -10.193 1.00 96.50 182 THR A O 1
ATOM 1456 N N . LEU A 1 183 ? 5.341 -5.366 -12.400 1.00 96.25 183 LEU A N 1
ATOM 1457 C CA . LEU A 1 183 ? 3.942 -4.955 -12.351 1.00 96.25 183 LEU A CA 1
ATOM 1458 C C . LEU A 1 183 ? 3.050 -6.028 -12.982 1.00 96.25 183 LEU A C 1
ATOM 1460 O O . LEU A 1 183 ? 3.282 -6.442 -14.114 1.00 96.25 183 LEU A O 1
ATOM 1464 N N . LYS A 1 184 ? 2.007 -6.447 -12.268 1.00 96.50 184 LYS A N 1
ATOM 1465 C CA . LYS A 1 184 ? 0.927 -7.302 -12.776 1.00 96.50 184 LYS A CA 1
ATOM 1466 C C . LYS A 1 184 ? -0.395 -6.559 -12.636 1.00 96.50 184 LYS A C 1
ATOM 1468 O O . LYS A 1 184 ? -0.949 -6.466 -11.539 1.00 96.50 184 LYS A O 1
ATOM 1473 N N . VAL A 1 185 ? -0.882 -5.986 -13.727 1.00 95.38 185 VAL A N 1
ATOM 1474 C CA . VAL A 1 185 ? -2.028 -5.075 -13.721 1.00 95.38 185 VAL A CA 1
ATOM 1475 C C . VAL A 1 185 ? -3.215 -5.761 -14.391 1.00 95.38 185 VAL A C 1
ATOM 1477 O O . VAL A 1 185 ? -3.252 -5.956 -15.601 1.00 95.38 185 VAL A O 1
ATOM 1480 N N . GLY A 1 186 ? -4.184 -6.166 -13.574 1.00 93.44 186 GLY A N 1
ATOM 1481 C CA . GLY A 1 186 ? -5.414 -6.828 -13.999 1.00 93.44 186 GLY A CA 1
ATOM 1482 C C . GLY A 1 186 ? -6.401 -5.897 -14.709 1.00 93.44 186 GLY A C 1
ATOM 1483 O O . GLY A 1 186 ? -6.163 -4.704 -14.881 1.00 93.44 186 GLY A O 1
ATOM 1484 N N . ASN A 1 187 ? -7.538 -6.458 -15.127 1.00 90.62 187 ASN A N 1
ATOM 1485 C CA . ASN A 1 187 ? -8.535 -5.738 -15.924 1.00 90.62 187 ASN A CA 1
ATOM 1486 C C . ASN A 1 187 ? -9.060 -4.488 -15.201 1.00 90.62 187 ASN A C 1
ATOM 1488 O O . ASN A 1 187 ? -9.411 -4.561 -14.021 1.00 90.62 187 ASN A O 1
ATOM 1492 N N . ASN A 1 188 ? -9.189 -3.378 -15.936 1.00 90.38 188 ASN A N 1
ATOM 1493 C CA . ASN A 1 188 ? -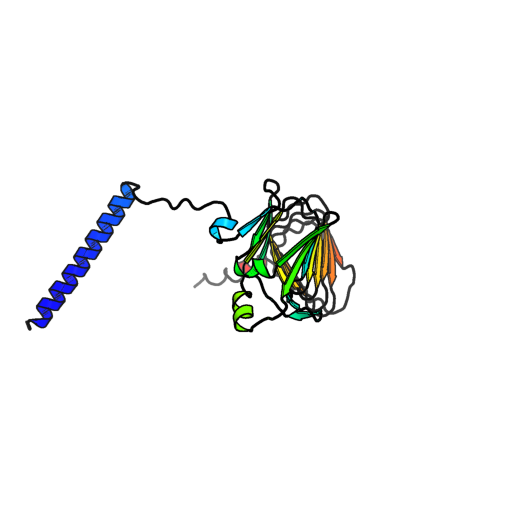9.683 -2.089 -15.427 1.00 90.38 188 ASN A CA 1
ATOM 1494 C C . ASN A 1 188 ? -8.925 -1.566 -14.188 1.00 90.38 188 ASN A C 1
ATOM 1496 O O . ASN A 1 188 ? -9.505 -0.881 -13.345 1.00 90.38 188 ASN A O 1
ATOM 1500 N N . SER A 1 189 ? -7.647 -1.920 -14.053 1.00 94.56 189 SER A N 1
ATOM 1501 C CA . SER A 1 189 ? -6.744 -1.387 -13.032 1.00 94.56 189 SER A CA 1
ATOM 1502 C C . SER A 1 189 ? -5.810 -0.345 -13.635 1.00 94.56 189 SER A C 1
ATOM 1504 O O . SER A 1 189 ? -5.522 -0.371 -14.829 1.00 94.56 189 SER A O 1
ATOM 1506 N N . SER A 1 190 ? -5.258 0.529 -12.805 1.00 94.94 190 SER A N 1
ATOM 1507 C CA . SER A 1 190 ? -4.227 1.466 -13.239 1.00 94.94 190 SER A CA 1
ATOM 1508 C C . SER A 1 190 ? -3.055 1.479 -12.274 1.00 94.94 190 SER A C 1
ATOM 1510 O O . SER A 1 190 ? -3.215 1.299 -11.065 1.00 94.94 190 SER A O 1
ATOM 1512 N N . VAL A 1 191 ? -1.858 1.687 -12.814 1.00 95.81 191 VAL A N 1
ATOM 1513 C CA . VAL A 1 191 ? -0.657 1.960 -12.025 1.00 95.81 191 VAL A CA 1
ATOM 1514 C C . VAL A 1 191 ? -0.040 3.261 -12.516 1.00 95.81 191 VAL A C 1
ATOM 1516 O O . VAL A 1 191 ? 0.185 3.432 -13.710 1.00 95.81 191 VAL A O 1
ATOM 1519 N N . THR A 1 192 ? 0.254 4.173 -11.599 1.00 95.00 192 THR A N 1
ATOM 1520 C CA . THR A 1 192 ? 0.956 5.426 -11.890 1.00 95.00 192 THR A CA 1
ATOM 1521 C C . THR A 1 192 ? 2.282 5.431 -11.145 1.00 95.00 192 THR A C 1
ATOM 1523 O O . THR A 1 192 ? 2.291 5.284 -9.925 1.00 95.00 192 THR A O 1
ATOM 1526 N N . LEU A 1 193 ? 3.392 5.608 -11.862 1.00 92.44 193 LEU A N 1
ATOM 1527 C CA . LEU A 1 193 ? 4.722 5.796 -11.282 1.00 92.44 193 LEU A CA 1
ATOM 1528 C C . LEU A 1 193 ? 5.089 7.284 -11.314 1.00 92.44 193 LEU A C 1
ATOM 1530 O O . LEU A 1 193 ? 5.026 7.914 -12.374 1.00 92.44 193 LEU A O 1
ATOM 1534 N N . LEU A 1 194 ? 5.453 7.820 -10.149 1.00 90.38 194 LEU A N 1
ATOM 1535 C CA . LEU A 1 194 ? 5.901 9.193 -9.929 1.00 90.38 194 LEU A CA 1
ATOM 1536 C C . LEU A 1 194 ? 7.312 9.178 -9.323 1.00 90.38 194 LEU A C 1
ATOM 1538 O O . LEU A 1 194 ? 7.559 8.456 -8.355 1.00 90.38 194 LEU A O 1
ATOM 1542 N N . ASP A 1 195 ? 8.209 10.009 -9.859 1.00 83.62 195 ASP A N 1
ATOM 1543 C CA . ASP A 1 195 ? 9.551 10.273 -9.321 1.00 83.62 195 ASP A CA 1
ATOM 1544 C C . ASP A 1 195 ? 10.336 8.994 -8.944 1.00 83.62 195 ASP A C 1
ATOM 1546 O O . ASP A 1 195 ? 10.747 8.776 -7.806 1.00 83.62 195 ASP A O 1
ATOM 1550 N N . GLN A 1 196 ? 10.538 8.116 -9.924 1.00 82.81 196 GLN A N 1
ATOM 1551 C CA . GLN A 1 196 ? 11.122 6.783 -9.750 1.00 82.81 196 GLN A CA 1
ATOM 1552 C C . GLN A 1 196 ? 12.627 6.703 -10.057 1.00 82.81 196 GLN A C 1
ATOM 1554 O O . GLN A 1 196 ? 13.120 7.322 -10.999 1.00 82.81 196 GLN A O 1
ATOM 1559 N N . LYS A 1 197 ? 13.334 5.826 -9.331 1.00 88.38 197 LYS A N 1
ATOM 1560 C CA . LYS A 1 197 ? 14.685 5.335 -9.640 1.00 88.38 197 LYS A CA 1
ATOM 1561 C C . LYS A 1 197 ? 14.655 3.806 -9.732 1.00 88.38 197 LYS A C 1
ATOM 1563 O O . LYS A 1 197 ? 14.722 3.110 -8.723 1.00 88.38 197 LYS A O 1
ATOM 1568 N N . ILE A 1 198 ? 14.502 3.290 -10.951 1.00 89.12 198 ILE A N 1
ATOM 1569 C CA . ILE A 1 198 ? 14.319 1.856 -11.221 1.00 89.12 198 ILE A CA 1
ATOM 1570 C C . ILE A 1 198 ? 15.301 1.410 -12.307 1.00 89.12 198 ILE A C 1
ATOM 1572 O O . ILE A 1 198 ? 15.380 2.059 -13.353 1.00 89.12 198 ILE A O 1
ATOM 1576 N N . THR A 1 199 ? 16.019 0.304 -12.081 1.00 89.88 199 THR A N 1
ATOM 1577 C CA . THR A 1 199 ? 16.974 -0.251 -13.065 1.00 89.88 199 THR A CA 1
ATOM 1578 C C . THR A 1 199 ? 16.303 -1.191 -14.066 1.00 89.88 199 THR A C 1
ATOM 1580 O O . THR A 1 199 ? 16.666 -1.211 -15.238 1.00 89.88 199 THR A O 1
ATOM 1583 N N . THR A 1 200 ? 15.312 -1.978 -13.650 1.00 90.75 200 THR A N 1
ATOM 1584 C CA . THR A 1 200 ? 14.537 -2.834 -14.562 1.00 90.75 200 THR A CA 1
ATOM 1585 C C . THR A 1 200 ? 13.054 -2.743 -14.246 1.00 90.75 200 THR A C 1
ATOM 1587 O O . THR A 1 200 ? 12.653 -2.982 -13.111 1.00 90.75 200 THR A O 1
ATOM 1590 N N . LEU A 1 201 ? 12.232 -2.431 -15.245 1.00 92.31 201 LEU A N 1
ATOM 1591 C CA . LEU A 1 201 ? 10.775 -2.437 -15.139 1.00 92.31 201 LEU A CA 1
ATOM 1592 C C . LEU A 1 201 ? 10.210 -3.570 -15.994 1.00 92.31 201 LEU A C 1
ATOM 1594 O O . LEU A 1 201 ? 10.298 -3.520 -17.216 1.00 92.31 201 LEU A O 1
ATOM 1598 N N . ASN A 1 202 ? 9.600 -4.560 -15.354 1.00 93.56 202 ASN A N 1
ATOM 1599 C CA . ASN A 1 202 ? 8.835 -5.612 -16.011 1.00 93.56 202 ASN A CA 1
ATOM 1600 C C . ASN A 1 202 ? 7.346 -5.344 -15.798 1.00 93.56 202 ASN A C 1
ATOM 1602 O O . ASN A 1 202 ? 6.937 -5.066 -14.670 1.00 93.56 202 ASN A O 1
ATOM 1606 N N . TYR A 1 203 ? 6.518 -5.451 -16.833 1.00 93.44 203 TYR A N 1
ATOM 1607 C CA . TYR A 1 203 ? 5.078 -5.257 -16.672 1.00 93.44 203 TYR A CA 1
ATOM 1608 C C . TYR A 1 203 ? 4.236 -6.234 -17.495 1.00 93.44 203 TYR A C 1
ATOM 1610 O O . TYR A 1 203 ? 4.604 -6.623 -18.600 1.00 93.44 203 TYR A O 1
ATOM 1618 N N . ASP A 1 204 ? 3.081 -6.599 -16.946 1.00 93.25 204 ASP A N 1
ATOM 1619 C CA . ASP A 1 204 ? 2.008 -7.366 -17.581 1.00 93.25 204 ASP A CA 1
ATOM 1620 C C . ASP A 1 204 ? 0.696 -6.590 -17.404 1.00 93.25 204 ASP A C 1
ATOM 1622 O O . ASP A 1 204 ? 0.309 -6.278 -16.273 1.00 93.25 204 ASP A O 1
ATOM 1626 N N . LEU A 1 205 ? 0.059 -6.227 -18.520 1.00 91.19 205 LEU A N 1
ATOM 1627 C CA . LEU A 1 205 ? -1.142 -5.396 -18.568 1.00 91.19 205 LEU A CA 1
ATOM 1628 C C . LEU A 1 205 ? -2.295 -6.182 -19.193 1.00 91.19 205 LEU A C 1
ATOM 1630 O O . LEU A 1 205 ? -2.232 -6.607 -20.350 1.00 91.19 205 LEU A O 1
ATOM 1634 N N . ALA A 1 206 ? -3.380 -6.328 -18.437 1.00 90.81 206 ALA A N 1
ATOM 1635 C CA . ALA A 1 206 ? -4.615 -6.931 -18.912 1.00 90.81 206 ALA A CA 1
ATOM 1636 C C . ALA A 1 206 ? -5.522 -5.900 -19.620 1.00 90.81 206 ALA A C 1
ATOM 1638 O O . ALA A 1 206 ? -5.223 -4.705 -19.706 1.00 90.81 206 ALA A O 1
ATOM 1639 N N . ARG A 1 207 ? -6.672 -6.345 -20.136 1.00 86.25 207 ARG A N 1
ATOM 1640 C CA . ARG A 1 207 ? -7.569 -5.500 -20.938 1.00 86.25 207 ARG A CA 1
ATOM 1641 C C . ARG A 1 207 ? -8.131 -4.328 -20.123 1.00 86.25 207 ARG A C 1
ATOM 1643 O O . ARG A 1 207 ? -8.670 -4.518 -19.034 1.00 86.25 207 ARG A O 1
ATOM 1650 N N . GLY A 1 208 ? -8.073 -3.126 -20.701 1.00 85.88 208 GLY A N 1
ATOM 1651 C CA . GLY A 1 208 ? -8.601 -1.906 -20.076 1.00 85.88 208 GLY A CA 1
ATOM 1652 C C . GLY A 1 208 ? -7.764 -1.410 -18.897 1.00 85.88 208 GLY A C 1
ATOM 1653 O O . GLY A 1 208 ? -8.228 -0.558 -18.147 1.00 85.88 208 GLY A O 1
ATOM 1654 N N . SER A 1 209 ? -6.564 -1.965 -18.708 1.00 90.62 209 SER A N 1
ATOM 1655 C CA . SER A 1 209 ? -5.616 -1.474 -17.718 1.00 90.62 209 SER A CA 1
ATOM 1656 C C . SER A 1 209 ? -4.711 -0.383 -18.287 1.00 90.62 209 SER A C 1
ATOM 1658 O O . SER A 1 209 ? -4.579 -0.251 -19.504 1.00 90.62 209 SER A O 1
ATOM 1660 N N . SER A 1 210 ? -4.092 0.410 -17.414 1.00 90.88 210 SER A N 1
ATOM 1661 C CA . SER A 1 210 ? -3.150 1.453 -17.826 1.00 90.88 210 SER A CA 1
ATOM 1662 C C . SER A 1 210 ? -1.928 1.538 -16.915 1.00 90.88 210 SER A C 1
ATOM 1664 O O . SER A 1 210 ? -1.997 1.286 -15.709 1.00 90.88 210 SER A O 1
ATOM 1666 N N . LEU A 1 211 ? -0.798 1.915 -17.514 1.00 91.81 211 LEU A N 1
ATOM 1667 C CA . LEU A 1 211 ? 0.443 2.251 -16.825 1.00 91.81 211 LEU A CA 1
ATOM 1668 C C . LEU A 1 211 ? 0.838 3.677 -17.209 1.00 91.81 211 LEU A C 1
ATOM 1670 O O . LEU A 1 211 ? 1.125 3.950 -18.371 1.00 91.81 211 LEU A O 1
ATOM 1674 N N . ASN A 1 212 ? 0.870 4.574 -16.228 1.00 90.38 212 ASN A N 1
ATOM 1675 C CA . ASN A 1 212 ? 1.302 5.955 -16.411 1.00 90.38 212 ASN A CA 1
ATOM 1676 C C . ASN A 1 212 ? 2.697 6.143 -15.813 1.00 90.38 212 ASN A C 1
ATOM 1678 O O . ASN A 1 212 ? 2.930 5.813 -14.650 1.00 90.38 212 ASN A O 1
ATOM 1682 N N . LEU A 1 213 ? 3.618 6.697 -16.600 1.00 87.06 213 LEU A N 1
ATOM 1683 C CA . LEU A 1 213 ? 5.000 6.957 -16.198 1.00 87.06 213 LEU A CA 1
ATOM 1684 C C . LEU A 1 213 ? 5.255 8.464 -16.249 1.00 87.06 213 LEU A C 1
ATOM 1686 O O . LEU A 1 213 ? 5.337 9.037 -17.336 1.00 87.06 213 LEU A O 1
ATOM 1690 N N . LEU A 1 214 ? 5.394 9.102 -15.088 1.00 83.12 214 LEU A N 1
ATOM 1691 C CA . LEU A 1 214 ? 5.629 10.543 -14.971 1.00 83.12 214 LEU A CA 1
ATOM 1692 C C . LEU A 1 214 ? 7.043 10.807 -14.423 1.00 83.12 214 LEU A C 1
ATOM 1694 O O . LEU A 1 214 ? 7.594 9.971 -13.714 1.00 83.12 214 LEU A O 1
ATOM 1698 N N . ASN A 1 215 ? 7.648 11.948 -14.783 1.00 69.12 215 ASN A N 1
ATOM 1699 C CA . ASN A 1 215 ? 8.988 12.391 -14.344 1.00 69.12 215 ASN A CA 1
ATOM 1700 C C . ASN A 1 215 ? 10.077 11.299 -14.441 1.00 69.12 215 ASN A C 1
ATOM 1702 O O . ASN A 1 215 ? 10.525 10.721 -13.449 1.00 69.12 215 ASN A O 1
ATOM 1706 N N . ARG A 1 216 ? 10.520 11.002 -15.667 1.00 61.19 216 ARG A N 1
ATOM 1707 C CA . ARG A 1 216 ? 11.491 9.933 -15.935 1.00 61.19 216 ARG A CA 1
ATOM 1708 C C . ARG A 1 216 ? 12.893 10.256 -15.394 1.00 61.19 216 ARG A C 1
ATOM 1710 O O . ARG A 1 216 ? 13.695 10.853 -16.099 1.00 61.19 216 ARG A O 1
ATOM 1717 N N . ASN A 1 217 ? 13.233 9.707 -14.230 1.00 61.09 217 ASN A N 1
ATOM 1718 C CA . ASN A 1 217 ? 14.621 9.387 -13.855 1.00 61.09 217 ASN A CA 1
ATOM 1719 C C . ASN A 1 217 ? 14.896 7.885 -14.045 1.00 61.09 217 ASN A C 1
ATOM 1721 O O . ASN A 1 217 ? 15.544 7.222 -13.235 1.00 61.09 217 ASN A O 1
ATOM 1725 N N . PHE A 1 218 ? 14.338 7.323 -15.118 1.00 61.62 218 PHE A N 1
ATOM 1726 C CA . PHE A 1 218 ? 14.490 5.917 -15.451 1.00 61.62 218 PHE A CA 1
ATOM 1727 C C . PHE A 1 218 ? 15.840 5.697 -16.142 1.00 61.62 218 PHE A C 1
ATOM 1729 O O . PHE A 1 218 ? 16.063 6.214 -17.232 1.00 61.62 218 PHE A O 1
ATOM 1736 N N . VAL A 1 219 ? 16.732 4.936 -15.506 1.00 55.47 219 VAL A N 1
ATOM 1737 C CA . VAL A 1 219 ? 18.096 4.644 -16.006 1.00 55.47 219 VAL A CA 1
ATOM 1738 C C . VAL A 1 219 ? 18.161 3.232 -16.631 1.00 55.47 219 VAL A C 1
ATOM 1740 O O . VAL A 1 219 ? 19.226 2.718 -16.949 1.00 55.47 219 VAL A O 1
ATOM 1743 N N . GLY A 1 220 ? 17.009 2.574 -16.788 1.00 64.44 220 GLY A N 1
ATOM 1744 C CA . GLY A 1 220 ? 16.907 1.119 -16.855 1.00 64.44 220 GLY A CA 1
ATOM 1745 C C . GLY A 1 220 ? 16.443 0.474 -18.166 1.00 64.44 220 GLY A C 1
ATOM 1746 O O . GLY A 1 220 ? 16.287 1.129 -19.193 1.00 64.44 220 GLY A O 1
ATOM 1747 N N . LYS A 1 221 ? 16.154 -0.836 -18.101 1.00 80.50 221 LYS A N 1
ATOM 1748 C CA . LYS A 1 221 ? 15.485 -1.633 -19.155 1.00 80.50 221 LYS A CA 1
ATOM 1749 C C . LYS A 1 221 ? 13.981 -1.755 -18.882 1.00 80.50 221 LYS A C 1
ATOM 1751 O O . LYS A 1 221 ? 13.596 -2.053 -17.752 1.00 80.50 221 LYS A O 1
ATOM 1756 N N . ILE A 1 222 ? 13.141 -1.574 -19.903 1.00 85.50 222 ILE A N 1
ATOM 1757 C CA . ILE A 1 222 ? 11.681 -1.768 -19.825 1.00 85.50 222 ILE A CA 1
ATOM 1758 C C . ILE A 1 222 ? 11.303 -3.021 -20.616 1.00 85.50 222 ILE A C 1
ATOM 1760 O O . ILE A 1 222 ? 11.576 -3.087 -21.812 1.00 85.50 222 ILE A O 1
ATOM 1764 N N . ASN A 1 223 ? 10.649 -3.983 -19.965 1.00 85.00 223 ASN A N 1
ATOM 1765 C CA . ASN A 1 223 ? 10.217 -5.239 -20.571 1.00 85.00 223 ASN A CA 1
ATOM 1766 C C . ASN A 1 223 ? 8.698 -5.419 -20.422 1.00 85.00 223 ASN A C 1
ATOM 1768 O O . ASN A 1 223 ? 8.174 -5.502 -19.307 1.00 85.00 223 ASN A O 1
ATOM 1772 N N . CYS A 1 224 ? 7.996 -5.549 -21.547 1.00 83.44 224 CYS A N 1
ATOM 1773 C CA . CYS A 1 224 ? 6.610 -6.006 -21.569 1.00 83.44 224 CYS A CA 1
ATOM 1774 C C . CYS A 1 224 ? 6.590 -7.541 -21.549 1.00 83.44 224 CYS A C 1
ATOM 1776 O O . CYS A 1 224 ? 7.097 -8.180 -22.469 1.00 83.44 224 CYS A O 1
ATOM 1778 N N . LEU A 1 225 ? 6.021 -8.134 -20.498 1.00 82.25 225 LEU A N 1
ATOM 1779 C CA . LEU A 1 225 ? 5.931 -9.587 -20.330 1.00 82.25 225 LEU A CA 1
ATOM 1780 C C . LEU A 1 225 ? 4.776 -10.201 -21.140 1.00 82.25 225 LEU A C 1
ATOM 1782 O O . LEU A 1 225 ? 4.801 -11.398 -21.417 1.00 82.25 225 LEU A O 1
ATOM 1786 N N . ASN A 1 226 ? 3.773 -9.397 -21.514 1.00 77.25 226 ASN A N 1
ATOM 1787 C CA . ASN A 1 226 ? 2.597 -9.840 -22.262 1.00 77.25 226 ASN A CA 1
ATOM 1788 C C . ASN A 1 226 ? 2.032 -8.702 -23.143 1.00 77.25 226 ASN A C 1
ATOM 1790 O O . ASN A 1 226 ? 1.273 -7.856 -22.659 1.00 77.25 226 ASN A O 1
ATOM 1794 N N . PRO A 1 227 ? 2.400 -8.640 -24.433 1.00 58.94 227 PRO A N 1
ATOM 1795 C CA . PRO A 1 227 ? 1.993 -7.564 -25.333 1.00 58.94 227 PRO A CA 1
ATOM 1796 C C . PRO A 1 227 ? 0.539 -7.754 -25.795 1.00 58.94 227 PRO A C 1
ATOM 1798 O O . PRO A 1 227 ? 0.274 -8.206 -26.908 1.00 58.94 227 PRO A O 1
ATOM 1801 N N . SER A 1 228 ? -0.438 -7.426 -24.946 1.00 50.56 228 SER A N 1
ATOM 1802 C CA . SER A 1 228 ? -1.848 -7.399 -25.350 1.00 50.56 228 SER A CA 1
ATOM 1803 C C . SER A 1 228 ? -2.247 -6.003 -25.873 1.00 50.56 228 SER A C 1
ATOM 1805 O O . SER A 1 228 ? -1.925 -4.980 -25.282 1.00 50.56 228 SER A O 1
ATOM 1807 N N . LYS A 1 229 ? -2.922 -5.966 -27.035 1.00 44.84 229 LYS A N 1
ATOM 1808 C CA . LYS A 1 229 ? -3.079 -4.843 -28.000 1.00 44.84 229 LYS A CA 1
ATOM 1809 C C . LYS A 1 229 ? -3.683 -3.498 -27.527 1.00 44.84 229 LYS A C 1
ATOM 1811 O O . LYS A 1 229 ? -3.869 -2.625 -28.366 1.00 44.84 229 LYS A O 1
ATOM 1816 N N . ASN A 1 230 ? -3.986 -3.289 -26.245 1.00 45.38 230 ASN A N 1
ATOM 1817 C CA . ASN A 1 230 ? -4.701 -2.093 -25.762 1.00 45.38 230 ASN A CA 1
ATOM 1818 C C . ASN A 1 230 ? -3.906 -1.309 -24.707 1.00 45.38 230 ASN A C 1
ATOM 1820 O O . ASN A 1 230 ? -4.435 -0.989 -23.645 1.00 45.38 230 ASN A O 1
ATOM 1824 N N . ILE A 1 231 ? -2.633 -1.024 -24.983 1.00 48.19 231 ILE A N 1
ATOM 1825 C CA . ILE A 1 231 ? -1.786 -0.222 -24.097 1.00 48.19 231 ILE A CA 1
ATOM 1826 C C . ILE A 1 231 ? -1.847 1.235 -24.567 1.00 48.19 231 ILE A C 1
ATOM 1828 O O . ILE A 1 231 ? -1.300 1.574 -25.612 1.00 48.19 231 ILE A O 1
ATOM 1832 N N . SER A 1 232 ? -2.510 2.109 -23.807 1.00 49.75 232 SER A N 1
ATOM 1833 C CA . SER A 1 232 ? -2.286 3.552 -23.928 1.00 49.75 232 SER A CA 1
ATOM 1834 C C . SER A 1 232 ? -1.091 3.914 -23.049 1.00 49.75 232 SER A C 1
ATOM 1836 O O . SER A 1 232 ? -1.233 4.108 -21.841 1.00 49.75 232 SER A O 1
ATOM 1838 N N . GLU A 1 233 ? 0.100 3.954 -23.638 1.00 51.53 233 GLU A N 1
ATOM 1839 C CA . GLU A 1 233 ? 1.275 4.511 -22.972 1.00 51.53 233 GLU A CA 1
ATOM 1840 C C . GLU A 1 233 ? 1.207 6.036 -23.099 1.00 51.53 233 GLU A C 1
ATOM 1842 O O . GLU A 1 233 ? 1.545 6.606 -24.135 1.00 51.53 233 GLU A O 1
ATOM 1847 N N . THR A 1 234 ? 0.713 6.716 -22.064 1.00 49.22 234 THR A N 1
ATOM 1848 C CA . THR A 1 234 ? 0.703 8.184 -22.052 1.00 49.22 234 THR A CA 1
ATOM 1849 C C . THR A 1 234 ? 2.002 8.675 -21.434 1.00 49.22 234 THR A C 1
ATOM 1851 O O . THR A 1 234 ? 2.240 8.518 -20.235 1.00 49.22 234 THR A O 1
ATOM 1854 N N . TYR A 1 235 ? 2.862 9.253 -22.266 1.00 48.34 235 TYR A N 1
ATOM 1855 C CA . TYR A 1 235 ? 4.155 9.780 -21.858 1.00 48.34 235 TYR A CA 1
ATOM 1856 C C . TYR A 1 235 ? 4.088 11.295 -21.717 1.00 48.34 235 TYR A C 1
ATOM 1858 O O . TYR A 1 235 ? 3.892 12.000 -22.702 1.00 48.34 235 TYR A O 1
ATOM 1866 N N . PHE A 1 236 ? 4.294 11.797 -20.502 1.00 43.31 236 PHE A N 1
ATOM 1867 C CA . PHE A 1 236 ? 4.487 13.225 -20.267 1.00 43.31 236 PHE A CA 1
ATOM 1868 C C . PHE A 1 236 ? 5.957 13.472 -19.938 1.00 43.31 236 PHE A C 1
ATOM 1870 O O . PHE A 1 236 ? 6.430 13.147 -18.846 1.00 43.31 236 PHE A O 1
ATOM 1877 N N . ASP A 1 237 ? 6.695 14.004 -20.912 1.00 42.09 237 ASP A N 1
ATOM 1878 C CA . ASP A 1 237 ? 8.061 14.474 -20.707 1.00 42.09 237 ASP A CA 1
ATOM 1879 C C . ASP A 1 237 ? 8.023 15.905 -20.142 1.00 42.09 237 ASP A C 1
ATOM 1881 O O . ASP A 1 237 ? 7.275 16.760 -20.616 1.00 42.09 237 ASP A O 1
ATOM 1885 N N . ARG A 1 238 ? 8.833 16.197 -19.118 1.00 43.75 238 ARG A N 1
ATOM 1886 C CA . ARG A 1 238 ? 8.897 17.543 -18.514 1.00 43.75 238 ARG A CA 1
ATOM 1887 C C . ARG A 1 238 ? 9.407 18.593 -19.500 1.00 43.75 238 ARG A C 1
ATOM 1889 O O . ARG A 1 238 ? 9.112 19.773 -19.320 1.00 43.75 238 ARG A O 1
ATOM 1896 N N . LYS A 1 239 ? 10.131 18.188 -20.551 1.00 40.25 239 LYS A N 1
ATOM 1897 C CA . LYS A 1 239 ? 10.580 19.114 -21.602 1.00 40.25 239 LYS A CA 1
ATOM 1898 C C . LYS A 1 239 ? 9.415 19.776 -22.344 1.00 40.25 239 LYS A C 1
ATOM 1900 O O . LYS A 1 239 ? 9.547 20.928 -22.744 1.00 40.25 239 LYS A O 1
ATOM 1905 N N . SER A 1 240 ? 8.264 19.115 -22.453 1.00 36.34 240 SER A N 1
ATOM 1906 C CA . SER A 1 240 ? 7.085 19.661 -23.138 1.00 36.34 240 SER A CA 1
ATOM 1907 C C . SER A 1 240 ? 6.342 20.717 -22.314 1.00 36.34 240 SER A C 1
ATOM 1909 O O . SER A 1 240 ? 5.568 21.486 -22.871 1.00 36.34 240 SER A O 1
ATOM 1911 N N . PHE A 1 241 ? 6.574 20.781 -20.997 1.00 37.06 241 PHE A N 1
ATOM 1912 C CA . PHE A 1 241 ? 5.888 21.729 -20.112 1.00 37.06 241 PHE A CA 1
ATOM 1913 C C . PHE A 1 241 ? 6.604 23.085 -20.017 1.00 37.06 241 PHE A C 1
ATOM 1915 O O . PHE A 1 241 ? 5.968 24.096 -19.741 1.00 37.06 241 PHE A O 1
ATOM 1922 N N . VAL A 1 242 ? 7.915 23.127 -20.285 1.00 35.03 242 VAL A N 1
ATOM 1923 C CA . VAL A 1 242 ? 8.684 24.386 -20.308 1.00 35.03 242 VAL A CA 1
ATOM 1924 C C . VAL A 1 242 ? 8.507 25.127 -21.641 1.00 35.03 242 VAL A C 1
ATOM 1926 O O . VAL A 1 242 ? 8.552 26.352 -21.662 1.00 35.03 242 VAL A O 1
ATOM 1929 N N . ALA A 1 243 ? 8.215 24.417 -22.737 1.00 33.91 243 ALA A N 1
ATOM 1930 C CA . ALA A 1 243 ? 7.954 25.043 -24.037 1.00 33.91 243 ALA A CA 1
ATOM 1931 C C . ALA A 1 243 ? 6.611 25.802 -24.094 1.00 33.91 243 ALA A C 1
ATOM 1933 O O . ALA A 1 243 ? 6.499 26.770 -24.831 1.00 33.91 243 ALA A O 1
ATOM 1934 N N . ALA A 1 244 ? 5.616 25.425 -23.283 1.00 33.44 244 ALA A N 1
ATOM 1935 C CA . ALA A 1 244 ? 4.294 26.063 -23.294 1.00 33.44 244 ALA A CA 1
ATOM 1936 C C . ALA A 1 244 ? 4.201 27.370 -22.475 1.00 33.44 244 ALA A C 1
ATOM 1938 O O . ALA A 1 244 ? 3.162 28.016 -22.489 1.00 33.44 244 ALA A O 1
ATOM 1939 N N . TYR A 1 245 ? 5.265 27.762 -21.762 1.00 35.94 245 TYR A N 1
ATOM 1940 C CA . TYR A 1 245 ? 5.305 28.993 -20.953 1.00 35.94 245 TYR A CA 1
ATOM 1941 C C . TYR A 1 245 ? 6.399 29.984 -21.383 1.00 35.94 245 TYR A C 1
ATOM 1943 O O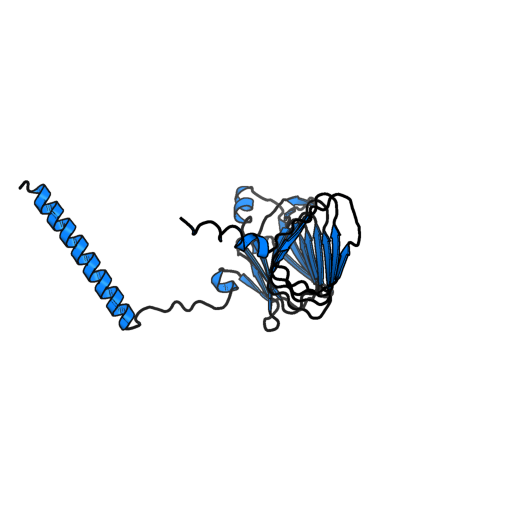 . TYR A 1 245 ? 6.544 31.037 -20.761 1.00 35.94 245 TYR A O 1
ATOM 1951 N N . ALA A 1 246 ? 7.174 29.666 -22.425 1.00 35.19 246 ALA A N 1
ATOM 1952 C CA . ALA A 1 246 ? 8.224 30.547 -22.937 1.00 35.19 246 ALA A CA 1
ATOM 1953 C C . ALA A 1 246 ? 7.744 31.508 -24.045 1.00 35.19 246 ALA A C 1
ATOM 1955 O O . ALA A 1 246 ? 8.421 32.504 -24.283 1.00 35.19 246 ALA A O 1
ATOM 1956 N N . ASP A 1 247 ? 6.580 31.267 -24.661 1.00 35.59 247 ASP A N 1
ATOM 1957 C CA . ASP A 1 247 ? 6.059 32.093 -25.769 1.00 35.59 247 ASP A CA 1
ATOM 1958 C C . ASP A 1 247 ? 5.181 33.286 -25.334 1.00 35.59 247 ASP A C 1
ATOM 1960 O O . ASP A 1 247 ? 4.834 34.121 -26.162 1.00 35.59 247 ASP A O 1
ATOM 1964 N N . ASP A 1 248 ? 4.890 33.452 -24.038 1.00 39.69 248 ASP A N 1
ATOM 1965 C CA . ASP A 1 248 ? 4.029 34.541 -23.527 1.00 39.69 248 ASP A CA 1
ATOM 1966 C C . ASP A 1 248 ? 4.802 35.767 -22.989 1.00 39.69 248 ASP A C 1
ATOM 1968 O O . ASP A 1 248 ? 4.289 36.560 -22.197 1.00 39.69 248 ASP A O 1
ATOM 1972 N N . LYS A 1 249 ? 6.062 35.959 -23.404 1.00 41.44 249 LYS A N 1
ATOM 1973 C CA . LYS A 1 249 ? 6.843 37.162 -23.057 1.00 41.44 249 LYS A CA 1
ATOM 1974 C C . LYS A 1 249 ? 7.642 37.746 -24.219 1.00 41.44 249 LYS A C 1
ATOM 1976 O O . LYS A 1 249 ? 8.821 38.022 -24.044 1.00 41.44 249 LYS A O 1
ATOM 1981 N N . ILE A 1 250 ? 7.009 38.010 -25.361 1.00 44.34 250 ILE A N 1
ATOM 1982 C CA . ILE A 1 250 ? 7.414 39.120 -26.243 1.00 44.34 250 ILE A CA 1
ATOM 1983 C C . ILE A 1 250 ? 6.156 39.711 -26.894 1.00 44.34 250 ILE A C 1
ATOM 1985 O O . ILE A 1 250 ? 5.642 39.159 -27.862 1.00 44.34 250 ILE A O 1
ATOM 1989 N N . ASN A 1 251 ? 5.666 40.814 -26.325 1.00 39.53 251 ASN A N 1
ATOM 1990 C CA . ASN A 1 251 ? 5.151 42.003 -27.018 1.00 39.53 251 ASN A CA 1
ATOM 1991 C C . ASN A 1 251 ? 4.943 43.123 -25.996 1.00 39.53 251 ASN A C 1
ATOM 1993 O O . ASN A 1 251 ? 4.248 42.874 -24.985 1.00 39.53 251 ASN A O 1
#